Protein AF-A0A7Y3LNL6-F1 (afdb_monomer)

Structure (mmCIF, N/CA/C/O backbone):
data_AF-A0A7Y3LNL6-F1
#
_entry.id   AF-A0A7Y3LNL6-F1
#
loop_
_atom_site.group_PDB
_atom_site.id
_atom_site.type_symbol
_atom_site.label_atom_id
_atom_site.label_alt_id
_atom_site.label_comp_id
_atom_site.label_asym_id
_atom_site.label_entity_id
_atom_site.label_seq_id
_atom_site.pdbx_PDB_ins_code
_atom_site.Cartn_x
_atom_site.Cartn_y
_atom_site.Cartn_z
_atom_site.occupancy
_atom_site.B_iso_or_equiv
_atom_site.auth_seq_id
_atom_site.auth_comp_id
_atom_site.auth_asym_id
_atom_site.auth_atom_id
_atom_site.pdbx_PDB_model_num
ATOM 1 N N . LEU A 1 1 ? -21.399 -20.413 11.076 1.00 39.88 1 LEU A N 1
ATOM 2 C CA . LEU A 1 1 ? -20.113 -19.780 10.710 1.00 39.88 1 LEU A CA 1
ATOM 3 C C . LEU A 1 1 ? -20.379 -18.999 9.442 1.00 39.88 1 LEU A C 1
ATOM 5 O O . LEU A 1 1 ? -20.914 -19.590 8.510 1.00 39.88 1 LEU A O 1
ATOM 9 N N . LEU A 1 2 ? -20.093 -17.697 9.419 1.00 42.38 2 LEU A N 1
ATOM 10 C CA . LEU A 1 2 ? -20.040 -16.982 8.143 1.00 42.38 2 LEU A CA 1
ATOM 11 C C . LEU A 1 2 ? -19.011 -17.695 7.240 1.00 42.38 2 LEU A C 1
ATOM 13 O O . LEU A 1 2 ? -18.111 -18.346 7.786 1.00 42.38 2 LEU A O 1
ATOM 17 N N . PRO A 1 3 ? -19.093 -17.583 5.903 1.00 43.47 3 PRO A N 1
ATOM 18 C CA . PRO A 1 3 ? -18.145 -18.230 4.984 1.00 43.47 3 PRO A CA 1
ATOM 19 C C . PRO A 1 3 ? -16.662 -17.935 5.290 1.00 43.47 3 PRO A C 1
ATOM 21 O O . PRO A 1 3 ? -15.781 -18.659 4.842 1.00 43.47 3 PRO A O 1
ATOM 24 N N . ASN A 1 4 ? -16.405 -16.918 6.117 1.00 56.84 4 ASN A N 1
ATOM 25 C CA . ASN A 1 4 ? -15.121 -16.267 6.329 1.00 56.84 4 ASN A CA 1
ATOM 26 C C . ASN A 1 4 ? -14.518 -16.531 7.732 1.00 56.84 4 ASN A C 1
ATOM 28 O O . ASN A 1 4 ? -13.697 -15.758 8.211 1.00 56.84 4 ASN A O 1
ATOM 32 N N . GLY A 1 5 ? -14.937 -17.584 8.449 1.00 59.31 5 GLY A N 1
ATOM 33 C CA . GLY A 1 5 ? -14.313 -17.982 9.728 1.00 59.31 5 GLY A CA 1
ATOM 34 C C . GLY A 1 5 ? -14.566 -17.049 10.926 1.00 59.31 5 GLY A C 1
ATOM 35 O O . GLY A 1 5 ? -14.097 -17.328 12.027 1.00 59.31 5 GLY A O 1
ATOM 36 N N . ILE A 1 6 ? -15.344 -15.976 10.750 1.00 63.75 6 ILE A N 1
ATOM 37 C CA . ILE A 1 6 ? -15.727 -15.040 11.817 1.00 63.75 6 ILE A CA 1
ATOM 38 C C . ILE A 1 6 ? -16.875 -15.657 12.649 1.00 63.75 6 ILE A C 1
ATOM 40 O O . ILE A 1 6 ? -17.928 -15.996 12.086 1.00 63.75 6 ILE A O 1
ATOM 44 N N . PRO A 1 7 ? -16.718 -15.835 13.979 1.00 57.62 7 PRO A N 1
ATOM 45 C CA . PRO A 1 7 ? -17.773 -16.373 14.835 1.00 57.62 7 PRO A CA 1
ATOM 46 C C . PRO A 1 7 ? -18.998 -15.452 14.881 1.00 57.62 7 PRO A C 1
ATOM 48 O O . PRO A 1 7 ? -18.917 -14.285 15.251 1.00 57.62 7 PRO A O 1
ATOM 51 N N . GLN A 1 8 ? -20.163 -16.008 14.549 1.00 55.31 8 GLN A N 1
ATOM 52 C CA . GLN A 1 8 ? -21.427 -15.276 14.385 1.00 55.31 8 GLN A CA 1
ATOM 53 C C . GLN A 1 8 ? -21.972 -14.675 15.698 1.00 55.31 8 GLN A C 1
ATOM 55 O O . GLN A 1 8 ? -22.818 -13.791 15.666 1.00 55.31 8 GLN A O 1
ATOM 60 N N . SER A 1 9 ? -21.498 -15.148 16.854 1.00 52.06 9 SER A N 1
ATOM 61 C CA . SER A 1 9 ? -22.016 -14.798 18.181 1.00 52.06 9 SER A CA 1
ATOM 62 C C . SER A 1 9 ? -21.288 -13.635 18.874 1.00 52.06 9 SER A C 1
ATOM 64 O O . SER A 1 9 ? -21.549 -13.401 20.051 1.00 52.06 9 SER A O 1
ATOM 66 N N . GLN A 1 10 ? -20.358 -12.936 18.204 1.00 53.28 10 GLN A N 1
ATOM 67 C CA . GLN A 1 10 ? -19.507 -11.910 18.842 1.00 53.28 10 GLN A CA 1
ATOM 68 C C . GLN A 1 10 ? -19.206 -10.654 18.000 1.00 53.28 10 GLN A C 1
ATOM 70 O O . GLN A 1 10 ? -18.415 -9.816 18.432 1.00 53.28 10 GLN A O 1
ATOM 75 N N . VAL A 1 11 ? -19.804 -10.474 16.819 1.00 57.97 11 VAL A N 1
ATOM 76 C CA . VAL A 1 11 ? -19.450 -9.325 15.969 1.00 57.97 11 VAL A CA 1
ATOM 77 C C . VAL A 1 11 ? -20.262 -8.093 16.364 1.00 57.97 11 VAL A C 1
ATOM 79 O O . VAL A 1 11 ? -21.289 -7.790 15.757 1.00 57.97 11 VAL A O 1
ATOM 82 N N . ASN A 1 12 ? -19.792 -7.360 17.376 1.00 73.06 12 ASN A N 1
ATOM 83 C CA . ASN A 1 12 ? -20.128 -5.939 17.466 1.00 73.06 12 ASN A CA 1
ATOM 84 C C . ASN A 1 12 ? -19.782 -5.293 16.112 1.00 73.06 12 ASN A C 1
ATOM 86 O O . ASN A 1 12 ? -18.720 -5.627 15.574 1.00 73.06 12 ASN A O 1
ATOM 90 N N . PRO A 1 13 ? -20.644 -4.420 15.555 1.00 87.19 13 PRO A N 1
ATOM 91 C CA . PRO A 1 13 ? -20.320 -3.694 14.335 1.00 87.19 13 PRO A CA 1
ATOM 92 C C . PRO A 1 13 ? -18.923 -3.083 14.438 1.00 87.19 13 PRO A C 1
ATOM 94 O O . PRO A 1 13 ? -18.560 -2.533 15.479 1.00 87.19 13 PRO A O 1
ATOM 97 N N . TRP A 1 14 ? -18.147 -3.232 13.375 1.00 94.38 14 TRP A N 1
ATOM 98 C CA . TRP A 1 14 ? -16.796 -2.695 13.256 1.00 94.38 14 TRP A CA 1
ATOM 99 C C . TRP A 1 14 ? -16.656 -1.997 11.909 1.00 94.38 14 TRP A C 1
ATOM 101 O O . TRP A 1 14 ? -17.528 -2.108 11.052 1.00 94.38 14 TRP A O 1
ATOM 111 N N . SER A 1 15 ? -15.581 -1.254 11.717 1.00 97.06 15 SER A N 1
ATOM 112 C CA . SER A 1 15 ? -15.328 -0.481 10.506 1.00 97.06 15 SER A CA 1
ATOM 113 C C . SER A 1 15 ? -13.965 -0.830 9.920 1.00 97.06 15 SER A C 1
ATOM 115 O O . SER A 1 15 ? -12.968 -0.933 10.637 1.00 97.06 15 SER A O 1
ATOM 117 N N . LEU A 1 16 ? -13.949 -1.057 8.609 1.00 97.75 16 LEU A N 1
ATOM 118 C CA . LEU A 1 16 ? -12.777 -1.442 7.834 1.00 97.75 16 LEU A CA 1
ATOM 119 C C . LEU A 1 16 ? -12.512 -0.368 6.788 1.00 97.75 16 LEU A C 1
ATOM 121 O O . LEU A 1 16 ? -13.337 -0.167 5.905 1.00 97.75 16 LEU A O 1
ATOM 125 N N . MET A 1 17 ? -11.346 0.260 6.839 1.00 98.50 17 MET A N 1
ATOM 126 C CA . MET A 1 17 ? -10.878 1.127 5.764 1.00 98.50 17 MET A CA 1
ATOM 127 C C . MET A 1 17 ? -9.818 0.409 4.929 1.00 98.50 17 MET A C 1
ATOM 129 O O . MET A 1 17 ? -8.901 -0.187 5.488 1.00 98.50 17 MET A O 1
ATOM 133 N N . VAL A 1 18 ? -9.896 0.503 3.603 1.00 98.56 18 VAL A N 1
ATOM 134 C CA . VAL A 1 18 ? -8.785 0.173 2.696 1.00 98.56 18 VAL A CA 1
ATOM 135 C C . VAL A 1 18 ? -8.263 1.470 2.090 1.00 98.56 18 VAL A C 1
ATOM 137 O O . VAL A 1 18 ? -9.040 2.243 1.531 1.00 98.56 18 VAL A O 1
ATOM 140 N N . VAL A 1 19 ? -6.967 1.738 2.235 1.00 98.62 19 VAL A N 1
ATOM 141 C CA . VAL A 1 19 ? -6.362 3.027 1.875 1.00 98.62 19 VAL A CA 1
ATOM 142 C C . VAL A 1 19 ? -5.053 2.860 1.116 1.00 98.62 19 VAL A C 1
ATOM 144 O O . VAL A 1 19 ? -4.266 1.966 1.433 1.00 98.62 19 VAL A O 1
ATOM 147 N N . GLY A 1 20 ? -4.803 3.722 0.131 1.00 98.31 20 GLY A N 1
ATOM 148 C CA . GLY A 1 20 ? -3.575 3.659 -0.649 1.00 98.31 20 GLY A CA 1
ATOM 149 C C . GLY A 1 20 ? -3.623 4.336 -2.015 1.00 98.31 20 GLY A C 1
ATOM 150 O O . GLY A 1 20 ? -4.188 5.417 -2.187 1.00 98.31 20 GLY A O 1
ATOM 151 N N . ASP A 1 21 ? -3.026 3.662 -2.993 1.00 97.88 21 ASP A N 1
ATOM 152 C CA . ASP A 1 21 ? -3.017 4.047 -4.405 1.00 97.88 21 ASP A CA 1
ATOM 153 C C . ASP A 1 21 ? -4.169 3.393 -5.204 1.00 97.88 21 ASP A C 1
ATOM 155 O O . ASP A 1 21 ? -5.194 2.994 -4.644 1.00 97.88 21 ASP A O 1
ATOM 159 N N . SER A 1 22 ? -4.043 3.293 -6.533 1.00 97.38 22 SER A N 1
ATOM 160 C CA . SER A 1 22 ? -5.048 2.616 -7.367 1.00 97.38 22 SER A CA 1
ATOM 161 C C . SER A 1 22 ? -5.164 1.115 -7.090 1.00 97.38 22 SER A C 1
ATOM 163 O O . SER A 1 22 ? -6.237 0.551 -7.282 1.00 97.38 22 SER A O 1
ATOM 165 N N . THR A 1 23 ? -4.103 0.466 -6.611 1.00 96.50 23 THR A N 1
ATOM 166 C CA . THR A 1 23 ? -4.134 -0.954 -6.240 1.00 96.50 23 THR A CA 1
ATOM 167 C C . THR A 1 23 ? -4.914 -1.165 -4.944 1.00 96.50 23 THR A C 1
ATOM 169 O O . THR A 1 23 ? -5.654 -2.140 -4.828 1.00 96.50 23 THR A O 1
ATOM 172 N N . ALA A 1 24 ? -4.836 -0.219 -4.001 1.00 97.56 24 ALA A N 1
ATOM 173 C CA . ALA A 1 24 ? -5.681 -0.214 -2.810 1.00 97.56 24 ALA A CA 1
ATOM 174 C C . ALA A 1 24 ? -7.147 0.085 -3.138 1.00 97.56 24 ALA A C 1
ATOM 176 O O . ALA A 1 24 ? -8.030 -0.514 -2.530 1.00 97.56 24 ALA A O 1
ATOM 177 N N . LEU A 1 25 ? -7.413 0.976 -4.102 1.00 97.00 25 LEU A N 1
ATOM 178 C CA . LEU A 1 25 ? -8.772 1.232 -4.587 1.00 97.00 25 LEU A CA 1
ATOM 179 C C . LEU A 1 25 ? -9.415 -0.042 -5.140 1.00 97.00 25 LEU A C 1
ATOM 181 O O . LEU A 1 25 ? -10.535 -0.370 -4.761 1.00 97.00 25 LEU A O 1
ATOM 185 N N . ASP A 1 26 ? -8.692 -0.747 -6.010 1.00 94.62 26 ASP A N 1
ATOM 186 C CA . ASP A 1 26 ? -9.141 -1.980 -6.661 1.00 94.62 26 ASP A CA 1
ATOM 187 C C . ASP A 1 26 ? -9.480 -3.055 -5.616 1.00 94.62 26 ASP A C 1
ATOM 189 O O . ASP A 1 26 ? -10.633 -3.462 -5.472 1.00 94.62 26 ASP A O 1
ATOM 193 N N . VAL A 1 27 ? -8.509 -3.375 -4.750 1.00 93.25 27 VAL A N 1
ATOM 194 C CA . VAL A 1 27 ? -8.691 -4.314 -3.631 1.00 93.25 27 VAL A CA 1
ATOM 195 C C . VAL A 1 27 ? -9.823 -3.876 -2.698 1.00 93.25 27 VAL A C 1
ATOM 197 O O . VAL A 1 27 ? -10.614 -4.699 -2.237 1.00 93.25 27 VAL A O 1
ATOM 200 N N . GLY A 1 28 ? -9.911 -2.581 -2.400 1.00 94.44 28 GLY A N 1
ATOM 201 C CA . GLY A 1 28 ? -10.922 -2.012 -1.520 1.00 94.44 28 GLY A CA 1
ATOM 202 C C . GLY A 1 28 ? -12.340 -2.202 -2.049 1.00 94.44 28 GLY A C 1
ATOM 203 O O . GLY A 1 28 ? -13.236 -2.563 -1.286 1.00 94.44 28 GLY A O 1
ATOM 204 N N . ILE A 1 29 ? -12.548 -1.998 -3.351 1.00 94.38 29 ILE A N 1
ATOM 205 C CA . ILE A 1 29 ? -13.839 -2.229 -4.012 1.00 94.38 29 ILE A CA 1
ATOM 206 C C . ILE A 1 29 ? -14.208 -3.714 -3.947 1.00 94.38 29 ILE A C 1
ATOM 208 O O . ILE A 1 29 ? -15.353 -4.056 -3.636 1.00 94.38 29 ILE A O 1
ATOM 212 N N . ASP A 1 30 ? -13.239 -4.595 -4.174 1.00 90.81 30 ASP A N 1
ATOM 213 C CA . ASP A 1 30 ? -13.464 -6.036 -4.175 1.00 90.81 30 ASP A CA 1
ATOM 214 C C . ASP A 1 30 ? -13.830 -6.598 -2.794 1.00 90.81 30 ASP A C 1
ATOM 216 O O . ASP A 1 30 ? -14.609 -7.551 -2.695 1.00 90.81 30 ASP A O 1
ATOM 220 N N . VAL A 1 31 ? -13.333 -5.996 -1.706 1.00 90.19 31 VAL A N 1
ATOM 221 C CA . VAL A 1 31 ? -13.630 -6.467 -0.342 1.00 90.19 31 VAL A CA 1
ATOM 222 C C . VAL A 1 31 ? -14.975 -5.977 0.208 1.00 90.19 31 VAL A C 1
ATOM 224 O O . VAL A 1 31 ? -15.416 -6.477 1.245 1.00 90.19 31 VAL A O 1
ATOM 227 N N . LEU A 1 32 ? -15.661 -5.031 -0.453 1.00 92.38 32 LEU A N 1
ATOM 228 C CA . LEU A 1 32 ? -16.888 -4.401 0.068 1.00 92.38 32 LEU A CA 1
ATOM 229 C C . LEU A 1 32 ? -17.979 -5.423 0.418 1.00 92.38 32 LEU A C 1
ATOM 231 O O . LEU A 1 32 ? -18.620 -5.324 1.467 1.00 92.38 32 LEU A O 1
ATOM 235 N N . GLY A 1 33 ? -18.214 -6.400 -0.461 1.00 89.12 33 GLY A N 1
ATOM 236 C CA . GLY A 1 33 ? -19.247 -7.420 -0.263 1.00 89.12 33 GLY A CA 1
ATOM 237 C C . GLY A 1 33 ? -18.948 -8.330 0.931 1.00 89.12 33 GLY A C 1
ATOM 238 O O . GLY A 1 33 ? -19.821 -8.558 1.771 1.00 89.12 33 GLY A O 1
ATOM 239 N N . ASP A 1 34 ? -17.702 -8.793 1.039 1.00 90.75 34 ASP A N 1
ATOM 240 C CA . ASP A 1 34 ? -17.242 -9.651 2.135 1.00 90.75 34 ASP A CA 1
ATOM 241 C C . ASP A 1 34 ? -17.213 -8.910 3.479 1.00 90.75 34 ASP A C 1
ATOM 243 O O . ASP A 1 34 ? -17.568 -9.489 4.508 1.00 90.75 34 ASP A O 1
ATOM 247 N N . ALA A 1 35 ? -16.848 -7.625 3.474 1.00 92.00 35 ALA A N 1
ATOM 248 C CA . ALA A 1 35 ? -16.847 -6.770 4.657 1.00 92.00 35 ALA A CA 1
ATOM 249 C C . ALA A 1 35 ? -18.268 -6.604 5.216 1.00 92.00 35 ALA A C 1
ATOM 251 O O . ALA A 1 35 ? -18.508 -6.877 6.394 1.00 92.00 35 ALA A O 1
ATOM 252 N N . ASN A 1 36 ? -19.237 -6.273 4.356 1.00 91.56 36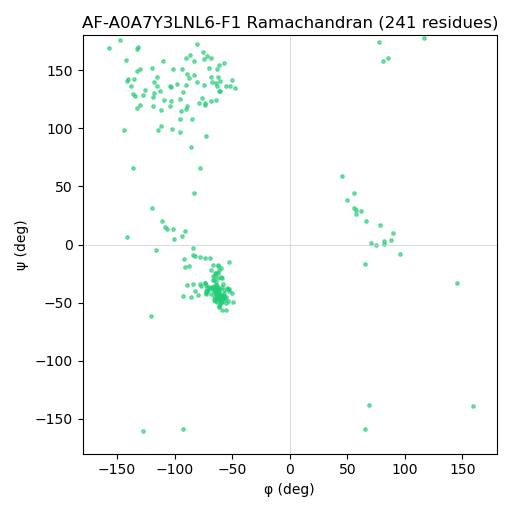 ASN A N 1
ATOM 253 C CA . ASN A 1 36 ? -20.644 -6.180 4.753 1.00 91.56 36 ASN A CA 1
ATOM 254 C C . ASN A 1 36 ? -21.181 -7.523 5.279 1.00 91.56 36 ASN A C 1
ATOM 256 O O . ASN A 1 36 ? -21.846 -7.566 6.315 1.00 91.56 36 ASN A O 1
ATOM 260 N N . ALA A 1 37 ? -20.853 -8.638 4.615 1.00 89.62 37 ALA A N 1
ATOM 261 C CA . ALA A 1 37 ? -21.232 -9.977 5.075 1.00 89.62 37 ALA A CA 1
ATOM 262 C C . ALA A 1 37 ? -20.615 -10.339 6.443 1.00 89.62 37 ALA A C 1
ATOM 264 O O . ALA A 1 37 ? -21.168 -11.163 7.174 1.00 89.62 37 ALA A O 1
ATOM 265 N N . ALA A 1 38 ? -19.495 -9.706 6.798 1.00 89.00 38 ALA A N 1
ATOM 266 C CA . ALA A 1 38 ? -18.806 -9.814 8.079 1.00 89.00 38 ALA A CA 1
ATOM 267 C C . ALA A 1 38 ? -19.256 -8.780 9.132 1.00 89.00 38 ALA A C 1
ATOM 269 O O . ALA A 1 38 ? -18.596 -8.653 10.166 1.00 89.00 38 ALA A O 1
ATOM 270 N N . ASN A 1 39 ? -20.360 -8.056 8.902 1.00 91.50 39 ASN A N 1
ATOM 271 C CA . ASN A 1 39 ? -20.855 -6.977 9.771 1.00 91.50 39 ASN A CA 1
ATOM 272 C C . ASN A 1 39 ? -19.822 -5.848 9.992 1.00 91.50 39 ASN A C 1
ATOM 274 O O . ASN A 1 39 ? -19.793 -5.219 11.054 1.00 91.50 39 ASN A O 1
ATOM 278 N N . ALA A 1 40 ? -18.956 -5.630 8.998 1.00 93.88 40 ALA A N 1
ATOM 279 C CA . ALA A 1 40 ? -18.032 -4.509 8.930 1.00 93.88 40 ALA A CA 1
ATOM 280 C C . ALA A 1 40 ? -18.630 -3.407 8.048 1.00 93.88 40 ALA A C 1
ATOM 282 O O . ALA A 1 40 ? -19.148 -3.707 6.974 1.00 93.88 40 ALA A O 1
ATOM 283 N N . THR A 1 41 ? -18.507 -2.147 8.454 1.00 96.12 41 THR A N 1
ATOM 284 C CA . THR A 1 41 ? -18.768 -0.977 7.606 1.00 96.12 41 THR A CA 1
ATOM 285 C C . THR A 1 41 ? -17.504 -0.673 6.801 1.00 96.12 41 THR A C 1
ATOM 287 O O . THR A 1 41 ? -16.522 -0.226 7.402 1.00 96.12 41 THR A O 1
ATOM 290 N N . PRO A 1 42 ? -17.476 -0.921 5.479 1.00 95.94 42 PRO A N 1
ATOM 291 C CA . PRO A 1 42 ? -16.287 -0.655 4.687 1.00 95.94 42 PRO A CA 1
ATOM 292 C C . PRO A 1 42 ? -16.196 0.814 4.243 1.00 95.94 42 PRO A C 1
ATOM 294 O O . PRO A 1 42 ? -17.204 1.433 3.899 1.00 95.94 42 PRO A O 1
ATOM 297 N N . SER A 1 43 ? -14.978 1.339 4.162 1.00 97.69 43 SER A N 1
ATOM 298 C CA . SER A 1 43 ? -14.622 2.562 3.437 1.00 97.69 43 SER A CA 1
ATOM 299 C C . SER A 1 43 ? -13.375 2.321 2.584 1.00 97.69 43 SER A C 1
ATOM 301 O O . SER A 1 43 ? -12.534 1.481 2.908 1.00 97.69 43 SER A O 1
ATOM 303 N N . VAL A 1 44 ? -13.268 3.023 1.455 1.00 97.88 44 VAL A N 1
ATOM 304 C CA . VAL A 1 44 ? -12.166 2.845 0.502 1.00 97.88 44 VAL A CA 1
ATOM 305 C C . VAL A 1 44 ? -11.666 4.203 0.045 1.00 97.88 44 VAL A C 1
ATOM 307 O O . VAL A 1 44 ? -12.450 5.028 -0.421 1.00 97.88 44 VAL A O 1
ATOM 310 N N . THR A 1 45 ? -10.355 4.394 0.115 1.00 97.62 45 THR A N 1
ATOM 311 C CA . THR A 1 45 ? -9.672 5.587 -0.382 1.00 97.62 45 THR A CA 1
ATOM 312 C C . THR A 1 45 ? -8.477 5.150 -1.212 1.00 97.62 45 THR A C 1
ATOM 314 O O . THR A 1 45 ? -7.540 4.556 -0.692 1.00 97.62 45 THR A O 1
ATOM 317 N N . GLY A 1 46 ? -8.464 5.486 -2.497 1.00 97.25 46 GLY A N 1
ATOM 318 C CA . GLY A 1 46 ? -7.284 5.284 -3.328 1.00 97.25 46 GLY A CA 1
ATOM 319 C C . GLY A 1 46 ? -6.985 6.508 -4.170 1.00 97.25 46 GLY A C 1
ATOM 320 O O . GLY A 1 46 ? -7.864 7.014 -4.870 1.00 97.25 46 GLY A O 1
ATOM 321 N N . ILE A 1 47 ? -5.746 6.986 -4.107 1.00 97.56 47 ILE A N 1
ATOM 322 C CA . ILE A 1 47 ? -5.297 8.128 -4.901 1.00 97.56 47 ILE A CA 1
ATOM 323 C C . ILE A 1 47 ? -4.625 7.584 -6.163 1.00 97.56 47 ILE A C 1
ATOM 325 O O . ILE A 1 47 ? -3.469 7.161 -6.160 1.00 97.56 47 ILE A O 1
ATOM 329 N N . VAL A 1 48 ? -5.389 7.533 -7.253 1.00 96.31 48 VAL A N 1
ATOM 330 C CA . VAL A 1 48 ? -4.951 6.926 -8.517 1.00 96.31 48 VAL A CA 1
ATOM 331 C C . VAL A 1 48 ? -3.711 7.634 -9.060 1.00 96.31 48 VAL A C 1
ATOM 333 O O . VAL A 1 48 ? -3.689 8.858 -9.171 1.00 96.31 48 VAL A O 1
ATOM 336 N N . GLY A 1 49 ? -2.700 6.857 -9.451 1.00 94.38 49 GLY A N 1
ATOM 337 C CA . GLY A 1 49 ? -1.460 7.404 -10.006 1.00 94.38 49 GLY A CA 1
ATOM 338 C C . GLY A 1 49 ? -0.451 7.889 -8.964 1.00 94.38 49 GLY A C 1
ATOM 339 O O . GLY A 1 49 ? 0.578 8.453 -9.333 1.00 94.38 49 GLY A O 1
ATOM 340 N N . CYS A 1 50 ? -0.753 7.716 -7.677 1.00 93.81 50 CYS A N 1
ATOM 341 C CA . CYS A 1 50 ? 0.020 8.284 -6.586 1.00 93.81 50 CYS A CA 1
ATOM 342 C C . CYS A 1 50 ? 0.580 7.207 -5.675 1.00 93.81 50 CYS A C 1
ATOM 344 O O . CYS A 1 50 ? -0.015 6.158 -5.515 1.00 93.81 50 CYS A O 1
ATOM 346 N N . GLY A 1 51 ? 1.701 7.511 -5.038 1.00 93.31 51 GLY A N 1
ATOM 347 C CA . GLY A 1 51 ? 2.192 6.782 -3.876 1.00 93.31 51 GLY A CA 1
ATOM 348 C C . GLY A 1 51 ? 2.478 7.773 -2.748 1.00 93.31 51 GLY A C 1
ATOM 349 O O . GLY A 1 51 ? 2.028 8.919 -2.803 1.00 93.31 51 GLY A O 1
ATOM 350 N N . VAL A 1 52 ? 3.280 7.387 -1.763 1.00 97.56 52 VAL A N 1
ATOM 351 C CA . VAL A 1 52 ? 3.620 8.226 -0.602 1.00 97.56 52 VAL A CA 1
ATOM 352 C C . VAL A 1 52 ? 4.771 9.202 -0.857 1.00 97.56 52 VAL A C 1
ATOM 354 O O . VAL A 1 52 ? 5.097 10.002 0.009 1.00 97.56 52 VAL A O 1
ATOM 357 N N . VAL A 1 53 ? 5.407 9.202 -2.033 1.00 96.12 53 VAL A N 1
ATOM 358 C CA . VAL A 1 53 ? 6.430 10.221 -2.372 1.00 96.12 53 VAL A CA 1
ATOM 359 C C . VAL A 1 53 ? 5.803 11.509 -2.920 1.00 96.12 53 VAL A C 1
ATOM 361 O O . VAL A 1 53 ? 6.322 12.602 -2.691 1.00 96.12 53 VAL A O 1
ATOM 364 N N . GLY A 1 54 ? 4.691 11.394 -3.652 1.00 87.38 54 GLY A N 1
ATOM 365 C CA . GLY A 1 54 ? 3.846 12.511 -4.102 1.00 87.38 54 GLY A CA 1
ATOM 366 C C . GLY A 1 54 ? 4.439 13.525 -5.095 1.00 87.38 54 GLY A C 1
ATOM 367 O O . GLY A 1 54 ? 3.693 14.262 -5.732 1.00 87.38 54 GLY A O 1
ATOM 368 N N . SER A 1 55 ? 5.762 13.563 -5.254 1.00 90.81 55 SER A N 1
ATOM 369 C CA . SER A 1 55 ? 6.504 14.603 -5.976 1.00 90.81 55 SER A CA 1
ATOM 370 C C . SER A 1 55 ? 7.524 14.024 -6.967 1.00 90.81 55 SER A C 1
ATOM 372 O O . SER A 1 55 ? 7.785 12.815 -6.984 1.00 90.81 55 SER A O 1
ATOM 374 N N . GLY A 1 56 ? 8.091 14.900 -7.804 1.00 95.12 56 GLY A N 1
ATOM 375 C CA . GLY A 1 56 ? 9.027 14.534 -8.871 1.00 95.12 56 GLY A CA 1
ATOM 376 C C . GLY A 1 56 ? 8.343 14.015 -10.133 1.00 95.12 56 GLY A C 1
ATOM 377 O O . GLY A 1 56 ? 7.206 13.549 -10.089 1.00 95.12 56 GLY A O 1
ATOM 378 N N . THR A 1 57 ? 9.039 14.093 -11.268 1.00 97.31 57 THR A N 1
ATOM 379 C CA . THR A 1 57 ? 8.567 13.425 -12.495 1.00 97.31 57 THR A CA 1
ATOM 380 C C . THR A 1 57 ? 8.979 11.956 -12.486 1.00 97.31 57 THR A C 1
ATOM 382 O O . THR A 1 57 ? 9.904 11.573 -11.772 1.00 97.31 57 THR A O 1
ATOM 385 N N . LEU A 1 58 ? 8.284 11.116 -13.244 1.00 97.56 58 LEU A N 1
ATOM 386 C CA . LEU A 1 58 ? 8.529 9.677 -13.289 1.00 97.56 58 LEU A CA 1
ATOM 387 C C . LEU A 1 58 ? 9.318 9.292 -14.540 1.00 97.56 58 LEU A C 1
ATOM 389 O O . LEU A 1 58 ? 9.205 9.929 -15.595 1.00 97.56 58 LEU A O 1
ATOM 393 N N . VAL A 1 59 ? 10.085 8.212 -14.403 1.00 97.38 59 VAL A N 1
ATOM 394 C CA . VAL A 1 59 ? 10.617 7.427 -15.515 1.00 97.38 59 VAL A CA 1
ATOM 395 C C . VAL A 1 59 ? 9.967 6.048 -15.458 1.00 97.38 59 VAL A C 1
ATOM 397 O O . VAL A 1 59 ? 10.392 5.190 -14.682 1.00 97.38 59 VAL A O 1
ATOM 400 N N . GLU A 1 60 ? 8.931 5.853 -16.268 1.00 95.69 60 GLU A N 1
ATOM 401 C CA . GLU A 1 60 ? 8.140 4.619 -16.347 1.00 95.69 60 GLU A CA 1
ATOM 402 C C . GLU A 1 60 ? 8.279 4.033 -17.754 1.00 95.69 60 GLU A C 1
ATOM 404 O O . GLU A 1 60 ? 8.155 4.742 -18.751 1.00 95.69 60 GLU A O 1
ATOM 409 N N . LYS A 1 61 ? 8.592 2.742 -17.853 1.00 94.94 61 LYS A N 1
ATOM 410 C CA . LYS A 1 61 ? 8.798 2.006 -19.107 1.00 94.94 61 LYS A CA 1
ATOM 411 C C . LYS A 1 61 ? 9.759 2.711 -20.070 1.00 94.94 61 LYS A C 1
ATOM 413 O O . LYS A 1 61 ? 9.564 2.742 -21.284 1.00 94.94 61 LYS A O 1
ATOM 418 N N . GLY A 1 62 ? 10.807 3.317 -19.507 1.00 93.00 62 GLY A N 1
ATOM 419 C CA . GLY A 1 62 ? 11.817 4.087 -20.238 1.00 93.00 62 GLY A CA 1
ATOM 420 C C . GLY A 1 62 ? 11.371 5.479 -20.705 1.00 93.00 62 GLY A C 1
ATOM 421 O O . GLY A 1 62 ? 12.178 6.197 -21.292 1.00 93.00 62 GLY A O 1
ATOM 422 N N . GLN A 1 63 ? 10.127 5.884 -20.441 1.00 95.38 63 GLN A N 1
ATOM 423 C CA . GLN A 1 63 ? 9.625 7.222 -20.732 1.00 95.38 63 GLN A CA 1
ATOM 424 C C . GLN A 1 63 ? 9.859 8.151 -19.538 1.00 95.38 63 GLN A C 1
ATOM 426 O O . GLN A 1 63 ? 9.281 7.960 -18.473 1.00 95.38 63 GLN A O 1
ATOM 431 N N . SER A 1 64 ? 10.677 9.183 -19.739 1.00 96.56 64 SER A N 1
ATOM 432 C CA . SER A 1 64 ? 10.967 10.209 -18.731 1.00 96.56 64 SER A CA 1
ATOM 433 C C . SER A 1 64 ? 10.002 11.394 -18.791 1.00 96.56 64 SER A C 1
ATOM 435 O O . SER A 1 64 ? 9.390 11.667 -19.825 1.00 96.56 64 SER A O 1
ATOM 437 N N . GLY A 1 65 ? 9.933 12.156 -17.696 1.00 96.44 65 GLY A N 1
ATOM 438 C CA . GLY A 1 65 ? 9.185 13.415 -17.633 1.00 96.44 65 GLY A CA 1
ATOM 439 C C . GLY A 1 65 ? 7.677 13.232 -17.472 1.00 96.44 65 GLY A C 1
ATOM 440 O O . GLY A 1 65 ? 6.919 14.168 -17.721 1.00 96.44 65 GLY A O 1
ATOM 441 N N . ILE A 1 66 ? 7.227 12.042 -17.061 1.00 96.94 66 ILE A N 1
ATOM 442 C CA . ILE A 1 66 ? 5.818 11.799 -16.745 1.00 96.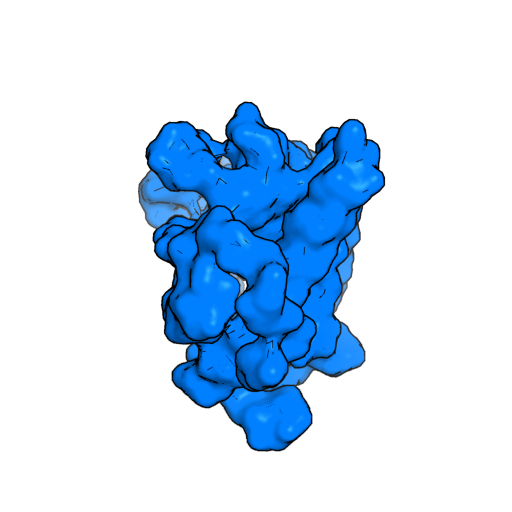94 66 ILE A CA 1
ATOM 443 C C . ILE A 1 66 ? 5.472 12.594 -15.484 1.00 96.94 66 ILE A C 1
ATOM 445 O O . ILE A 1 66 ? 6.117 12.448 -14.447 1.00 96.94 66 ILE A O 1
ATOM 449 N N . ILE A 1 67 ? 4.462 13.454 -15.582 1.00 95.94 67 ILE A N 1
ATOM 450 C CA . ILE A 1 67 ? 4.008 14.301 -14.477 1.00 95.94 67 ILE A CA 1
ATOM 451 C C . ILE A 1 67 ? 2.941 13.525 -13.690 1.00 95.94 67 ILE A C 1
ATOM 453 O O . ILE A 1 67 ? 1.911 13.186 -14.281 1.00 95.94 67 ILE A O 1
ATOM 457 N N . PRO A 1 68 ? 3.147 13.240 -12.388 1.00 94.88 68 PRO A N 1
ATOM 458 C CA . PRO A 1 68 ? 2.115 12.623 -11.564 1.00 94.88 68 PRO A CA 1
ATOM 459 C C . PRO A 1 68 ? 0.863 13.507 -11.467 1.00 94.88 68 PRO A C 1
ATOM 461 O O . PRO A 1 68 ? 0.964 14.734 -11.570 1.00 94.88 68 PRO A O 1
ATOM 464 N N . PRO A 1 69 ? -0.317 12.921 -11.212 1.00 96.12 69 PRO A N 1
ATOM 465 C CA . PRO A 1 69 ? -1.508 13.691 -10.877 1.00 96.12 69 PRO A CA 1
ATOM 466 C C . PRO A 1 69 ? -1.249 14.711 -9.760 1.00 96.12 69 PRO A C 1
ATOM 468 O O . PRO A 1 69 ? -0.573 14.414 -8.778 1.00 96.12 69 PRO A O 1
ATOM 471 N N . ALA A 1 70 ? -1.843 15.904 -9.863 1.00 94.81 70 ALA A N 1
ATOM 472 C CA . ALA A 1 70 ? -1.665 16.956 -8.854 1.00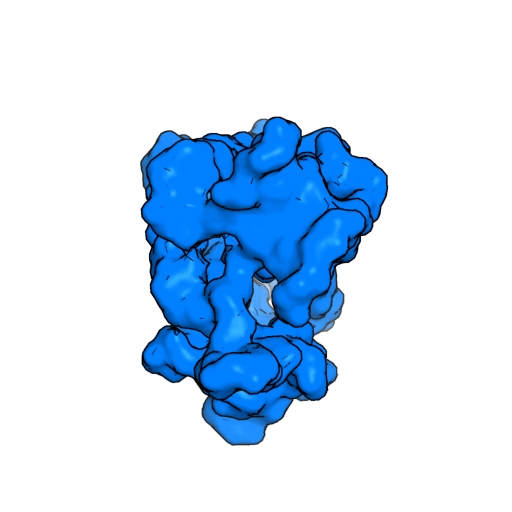 94.81 70 ALA A CA 1
ATOM 473 C C . ALA A 1 70 ? -2.111 16.520 -7.444 1.00 94.81 70 ALA A C 1
ATOM 475 O O . ALA A 1 70 ? -1.549 16.970 -6.454 1.00 94.81 70 ALA A O 1
ATOM 476 N N . ALA A 1 71 ? -3.078 15.600 -7.352 1.00 94.38 71 ALA A N 1
ATOM 477 C CA . ALA A 1 71 ? -3.525 15.025 -6.083 1.00 94.38 71 ALA A CA 1
ATOM 478 C C . ALA A 1 71 ? -2.415 14.261 -5.336 1.00 94.38 71 ALA A C 1
ATOM 480 O O . ALA A 1 71 ? -2.495 14.104 -4.120 1.00 94.38 71 ALA A O 1
ATOM 481 N N . CYS A 1 72 ? -1.365 13.811 -6.034 1.00 96.69 72 CYS A N 1
ATOM 482 C CA . CYS A 1 72 ? -0.276 13.073 -5.408 1.00 96.69 72 CYS A CA 1
ATOM 483 C C . CYS A 1 72 ? 0.517 13.931 -4.428 1.00 96.69 72 CYS A C 1
ATOM 485 O O . CYS A 1 72 ? 1.014 13.391 -3.452 1.00 96.69 72 CYS A O 1
ATOM 487 N N . SER A 1 73 ? 0.633 15.247 -4.634 1.00 95.75 73 SER A N 1
ATOM 488 C CA . SER A 1 73 ? 1.382 16.098 -3.702 1.00 95.75 73 SER A CA 1
ATOM 489 C C . SER A 1 73 ? 0.654 16.337 -2.381 1.00 95.75 73 SER A C 1
ATOM 491 O O . SER A 1 73 ? 1.264 16.868 -1.463 1.00 95.75 73 SER A O 1
ATOM 493 N N . THR A 1 74 ? -0.629 15.970 -2.295 1.00 96.75 74 THR A N 1
ATOM 494 C CA . THR A 1 74 ? -1.482 16.166 -1.113 1.00 96.75 74 THR A CA 1
ATOM 495 C C . THR A 1 74 ? -2.018 14.843 -0.557 1.00 96.75 74 THR A C 1
ATOM 497 O O . THR A 1 74 ? -3.163 14.745 -0.093 1.00 96.75 74 THR A O 1
ATOM 500 N N . TRP A 1 75 ? -1.237 13.766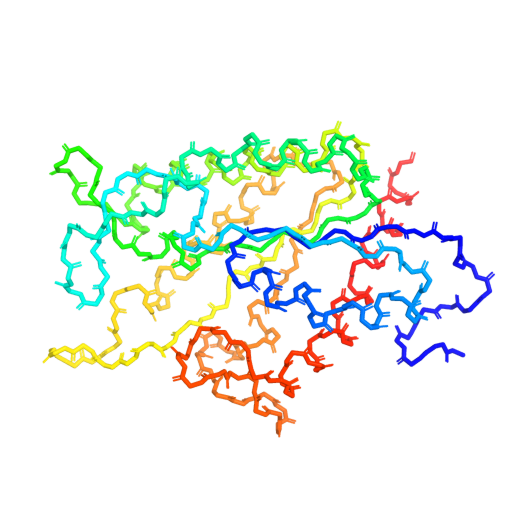 -0.698 1.00 97.81 75 TRP A N 1
ATOM 501 C CA . TRP A 1 75 ? -1.654 12.433 -0.263 1.00 97.81 75 TRP A CA 1
ATOM 502 C C . TRP A 1 75 ? -1.861 12.373 1.257 1.00 97.81 75 TRP A C 1
ATOM 504 O O . TRP A 1 75 ? -2.806 11.730 1.719 1.00 97.81 75 TRP A O 1
ATOM 514 N N . SER A 1 76 ? -1.031 13.073 2.037 1.00 98.38 76 SER A N 1
ATOM 515 C CA . SER A 1 76 ? -1.079 13.034 3.500 1.00 98.38 76 SER A CA 1
ATOM 516 C C . SER A 1 76 ? -2.300 13.777 4.036 1.00 98.38 76 SER A C 1
ATOM 518 O O . SER A 1 76 ? -2.989 13.256 4.914 1.00 98.38 76 SER A O 1
ATOM 520 N N . GLU A 1 77 ? -2.660 14.925 3.455 1.00 98.62 77 GLU A N 1
ATOM 521 C CA . GLU A 1 77 ? -3.898 15.638 3.785 1.00 98.62 77 GLU A CA 1
ATOM 522 C C . GLU A 1 77 ? -5.134 14.808 3.434 1.00 98.62 77 GLU A C 1
ATOM 524 O O . GLU A 1 77 ? -6.102 14.788 4.198 1.00 98.62 77 GLU A O 1
ATOM 529 N N . THR A 1 78 ? -5.090 14.086 2.310 1.00 98.31 78 THR A N 1
ATOM 530 C CA . THR A 1 78 ? -6.170 13.171 1.915 1.00 98.31 78 THR A CA 1
ATOM 531 C C . THR A 1 78 ? -6.351 12.079 2.968 1.00 98.31 78 THR A C 1
ATOM 533 O O . THR A 1 78 ? -7.453 11.905 3.484 1.00 98.31 78 THR A O 1
ATOM 536 N N . TYR A 1 79 ? -5.275 11.391 3.366 1.00 98.62 79 TYR A N 1
ATOM 537 C CA . TYR A 1 79 ? -5.352 10.342 4.391 1.00 98.62 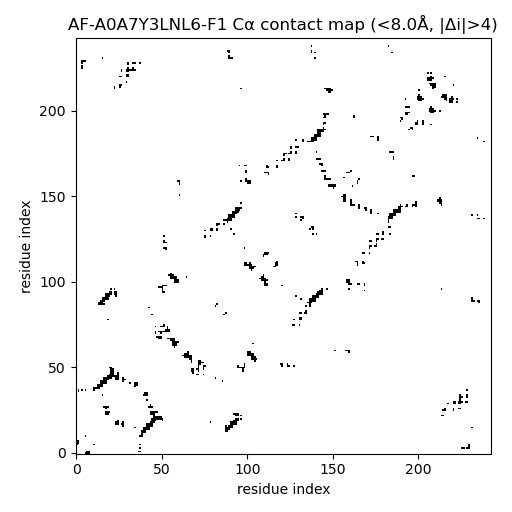79 TYR A CA 1
ATOM 538 C C . TYR A 1 79 ? -5.812 10.891 5.743 1.00 98.62 79 TYR A C 1
ATOM 540 O O . TYR A 1 79 ? -6.632 10.265 6.415 1.00 98.62 79 TYR A O 1
ATOM 548 N N . GLN A 1 80 ? -5.334 12.074 6.130 1.00 98.75 80 GLN A N 1
ATOM 549 C CA . GLN A 1 80 ? -5.741 12.721 7.374 1.00 98.75 80 GLN A CA 1
ATOM 550 C C . GLN A 1 80 ? -7.245 13.025 7.376 1.00 98.75 80 GLN A C 1
ATOM 552 O O . GLN A 1 80 ? -7.935 12.682 8.337 1.00 98.75 80 GLN A O 1
ATOM 557 N N . SER A 1 81 ? -7.773 13.593 6.286 1.00 98.56 81 SER A N 1
ATOM 558 C CA . SER A 1 81 ? -9.202 13.906 6.163 1.00 98.56 81 SER A CA 1
ATOM 559 C C . SER A 1 81 ? -10.085 12.657 6.221 1.00 98.56 81 SER A C 1
ATOM 561 O O . SER A 1 81 ? -11.173 12.682 6.806 1.00 98.56 81 SER A O 1
ATOM 563 N N . GLU A 1 82 ? -9.642 11.558 5.617 1.00 98.19 82 GLU A N 1
ATOM 564 C CA . GLU A 1 82 ? -10.385 10.298 5.631 1.00 98.19 82 GLU A CA 1
ATOM 565 C C . GLU A 1 82 ? -10.414 9.683 7.029 1.00 98.19 82 GLU A C 1
ATOM 567 O O . GLU A 1 82 ? -11.468 9.271 7.510 1.00 98.19 82 GLU A O 1
ATOM 572 N N . ILE A 1 83 ? -9.292 9.698 7.746 1.00 98.50 83 ILE A N 1
ATOM 573 C CA . ILE A 1 83 ? -9.225 9.189 9.119 1.00 98.50 83 ILE A CA 1
ATOM 574 C C . ILE A 1 83 ? -10.043 10.043 10.091 1.00 98.50 83 ILE A C 1
ATOM 576 O O . ILE A 1 83 ? -10.722 9.502 10.968 1.00 98.50 83 ILE A O 1
ATOM 580 N N . ASP A 1 84 ? -10.026 11.368 9.936 1.00 98.44 84 ASP A N 1
ATOM 581 C CA . ASP A 1 84 ? -10.824 12.278 10.761 1.00 98.44 84 ASP A CA 1
ATOM 582 C C . ASP A 1 84 ? -12.334 12.065 10.580 1.00 98.44 84 ASP A C 1
ATOM 584 O O . ASP A 1 84 ? -13.095 12.186 11.550 1.00 98.44 84 ASP A O 1
ATOM 588 N N . SER A 1 85 ? -12.768 11.736 9.360 1.00 97.44 85 SER A N 1
ATOM 589 C CA . SER A 1 85 ? -14.181 11.550 9.024 1.00 97.44 85 SER A CA 1
ATOM 590 C C . SER A 1 85 ? -14.691 10.139 9.323 1.00 97.44 85 SER A C 1
ATOM 592 O O . SER A 1 85 ? -15.760 9.998 9.920 1.00 97.44 85 SER A O 1
ATOM 594 N N . THR A 1 86 ? -13.933 9.105 8.956 1.00 96.69 86 THR A N 1
ATOM 595 C CA . THR A 1 86 ? -14.380 7.705 9.028 1.00 96.69 86 THR A CA 1
ATOM 596 C C . THR A 1 86 ? -14.077 7.038 10.366 1.00 96.69 86 THR A C 1
ATOM 598 O O . THR A 1 86 ? -14.897 6.250 10.832 1.00 96.69 86 THR A O 1
ATOM 601 N N . LYS A 1 87 ? -12.947 7.377 11.009 1.00 97.69 87 LYS A N 1
ATOM 602 C CA . LYS A 1 87 ? -12.485 6.808 12.294 1.00 97.69 87 LYS A CA 1
ATOM 603 C C . LYS A 1 87 ? -12.596 5.272 12.343 1.00 97.69 87 LYS A C 1
ATOM 605 O O . LYS A 1 87 ? -13.308 4.746 13.201 1.00 97.69 87 LYS A O 1
ATOM 610 N N . PRO A 1 88 ? -11.929 4.556 11.422 1.00 98.00 88 PRO A N 1
ATOM 611 C CA . PRO A 1 88 ? -12.102 3.120 11.287 1.00 98.00 88 PRO A CA 1
ATOM 612 C C . PRO A 1 88 ? -11.500 2.364 12.480 1.00 98.00 88 PRO A C 1
ATOM 614 O O . PRO A 1 88 ? -10.511 2.798 13.070 1.00 98.00 88 PRO A O 1
ATOM 617 N N . ASP A 1 89 ? -12.047 1.193 12.802 1.00 98.19 89 ASP A N 1
ATOM 618 C CA . ASP A 1 89 ? -11.467 0.287 13.799 1.00 98.19 89 ASP A CA 1
ATOM 619 C C . ASP A 1 89 ? -10.168 -0.345 13.281 1.00 98.19 89 ASP A C 1
ATOM 621 O O . ASP A 1 89 ? -9.215 -0.554 14.038 1.00 98.19 89 ASP A O 1
ATOM 625 N N . VAL A 1 90 ? -10.127 -0.657 11.982 1.00 98.44 90 VAL A N 1
ATOM 626 C CA . VAL A 1 90 ? -8.966 -1.237 11.303 1.00 98.44 90 VAL A CA 1
ATOM 627 C C . VAL A 1 90 ? -8.779 -0.652 9.904 1.00 98.44 90 VAL A C 1
ATOM 629 O O . VAL A 1 90 ? -9.737 -0.433 9.165 1.00 98.44 90 VAL A O 1
ATOM 632 N N . VAL A 1 91 ? -7.520 -0.427 9.540 1.00 98.81 91 VAL A N 1
ATOM 633 C CA . VAL A 1 91 ? -7.079 0.089 8.245 1.00 98.81 91 VAL A CA 1
ATOM 634 C C . VAL A 1 91 ? -6.193 -0.955 7.570 1.00 98.81 91 VAL A C 1
ATOM 636 O O . VAL A 1 91 ? -5.201 -1.384 8.157 1.00 98.81 91 VAL A O 1
ATOM 639 N N . LEU A 1 92 ? -6.507 -1.333 6.333 1.00 98.75 92 LEU A N 1
ATOM 640 C CA . LEU A 1 92 ? -5.578 -2.009 5.429 1.00 98.75 92 LEU A CA 1
ATOM 641 C C . LEU A 1 92 ? -4.904 -0.952 4.552 1.00 98.75 92 LEU A C 1
ATOM 643 O O . LEU A 1 92 ? -5.572 -0.290 3.760 1.00 98.75 92 LEU A O 1
ATOM 647 N N . PHE A 1 93 ? -3.593 -0.788 4.701 1.00 98.81 93 PHE A N 1
ATOM 648 C CA . PHE A 1 93 ? -2.809 0.183 3.940 1.00 98.81 93 PHE A CA 1
ATOM 649 C C . PHE A 1 93 ? -1.996 -0.523 2.853 1.00 98.81 93 PHE A C 1
ATOM 651 O O . PHE A 1 93 ? -1.153 -1.357 3.179 1.00 98.81 93 PHE A O 1
ATOM 658 N N . LEU A 1 94 ? -2.234 -0.193 1.580 1.00 98.56 94 LEU A N 1
ATOM 659 C CA . LEU A 1 94 ? -1.537 -0.781 0.432 1.00 98.56 94 LEU A CA 1
ATOM 660 C C . LEU A 1 94 ? -1.001 0.311 -0.505 1.00 98.56 94 LEU A C 1
ATOM 662 O O . LEU A 1 94 ? -1.751 1.101 -1.060 1.00 98.56 94 LEU A O 1
ATOM 666 N N . THR A 1 95 ? 0.310 0.335 -0.704 1.00 98.06 95 THR A N 1
ATOM 667 C CA . THR A 1 95 ? 1.001 1.165 -1.704 1.00 98.06 95 THR A CA 1
ATOM 668 C C . THR A 1 95 ? 2.221 0.389 -2.192 1.00 98.06 95 THR A C 1
ATOM 670 O O . THR A 1 95 ? 2.515 -0.689 -1.671 1.00 98.06 95 THR A O 1
ATOM 673 N N . GLY A 1 96 ? 2.941 0.927 -3.170 1.00 96.94 96 GLY A N 1
ATOM 674 C CA . GLY A 1 96 ? 4.242 0.410 -3.597 1.00 96.94 96 GLY A CA 1
ATOM 675 C C . GLY A 1 96 ? 4.467 0.549 -5.089 1.00 96.94 96 GLY A C 1
ATOM 676 O O . GLY A 1 96 ? 5.576 0.871 -5.519 1.00 96.94 96 GLY A O 1
ATOM 677 N N . ARG A 1 97 ? 3.391 0.430 -5.883 1.00 96.25 97 ARG A N 1
ATOM 678 C CA . ARG A 1 97 ? 3.450 0.495 -7.351 1.00 96.25 97 ARG A CA 1
ATOM 679 C C . ARG A 1 97 ? 4.213 1.726 -7.835 1.00 96.25 97 ARG A C 1
ATOM 681 O O . ARG A 1 97 ? 5.003 1.619 -8.768 1.00 96.25 97 ARG A O 1
ATOM 688 N N . TRP A 1 98 ? 3.983 2.878 -7.204 1.00 97.75 98 TRP A N 1
ATOM 689 C CA . TRP A 1 98 ? 4.584 4.162 -7.579 1.00 97.75 98 TRP A CA 1
ATOM 690 C C . TRP A 1 98 ? 5.892 4.485 -6.849 1.00 97.75 98 TRP A C 1
ATOM 692 O O . TRP A 1 98 ? 6.595 5.415 -7.254 1.00 97.75 98 TRP A O 1
ATOM 702 N N . GLU A 1 99 ? 6.234 3.751 -5.790 1.00 98.00 99 GLU A N 1
ATOM 703 C CA . GLU A 1 99 ? 7.548 3.813 -5.141 1.00 98.00 99 GLU A CA 1
ATOM 704 C C . GLU A 1 99 ? 8.595 3.026 -5.938 1.00 98.00 99 GLU A C 1
ATOM 706 O O . GLU A 1 99 ? 9.747 3.449 -6.016 1.00 98.00 99 GLU A O 1
ATOM 711 N N . GLU A 1 100 ? 8.181 1.929 -6.578 1.00 97.62 100 GLU A N 1
ATOM 712 C CA . GLU A 1 100 ? 9.014 1.080 -7.437 1.00 97.62 100 GLU A CA 1
ATOM 713 C C . GLU A 1 100 ? 9.431 1.775 -8.747 1.00 97.62 100 GLU A C 1
ATOM 715 O O . GLU A 1 100 ? 10.443 1.407 -9.353 1.00 97.62 100 GLU A O 1
ATOM 720 N N . VAL A 1 101 ? 8.695 2.805 -9.178 1.00 97.81 101 VAL A N 1
ATOM 721 C CA . VAL A 1 101 ? 9.014 3.610 -10.367 1.00 97.81 101 VAL A CA 1
ATOM 722 C C . VAL A 1 101 ? 10.179 4.555 -10.076 1.00 97.81 101 VAL A C 1
ATOM 724 O O . VAL A 1 101 ? 10.248 5.197 -9.030 1.00 97.81 101 VAL A O 1
ATOM 727 N N . THR A 1 102 ? 11.107 4.665 -11.030 1.00 98.00 102 THR A N 1
ATOM 728 C CA . THR A 1 102 ? 12.211 5.629 -10.936 1.00 98.00 102 THR A CA 1
ATOM 729 C C . THR A 1 102 ? 11.645 7.053 -10.937 1.00 98.00 102 THR A C 1
ATOM 731 O O . THR A 1 102 ? 10.792 7.382 -11.764 1.00 98.00 102 THR A O 1
ATOM 734 N N . ARG A 1 103 ? 12.154 7.921 -10.063 1.00 97.38 103 ARG A N 1
ATOM 735 C CA . ARG A 1 103 ? 11.750 9.329 -9.969 1.00 97.38 103 ARG A CA 1
ATOM 736 C C . ARG A 1 103 ? 12.887 10.259 -10.331 1.00 97.38 103 ARG A C 1
ATOM 738 O O . ARG A 1 103 ? 14.026 10.004 -9.975 1.00 97.38 103 ARG A O 1
ATOM 745 N N . ASP A 1 104 ? 12.562 11.364 -10.978 1.00 97.62 104 ASP A N 1
ATOM 746 C CA . ASP A 1 104 ? 13.416 12.538 -11.053 1.00 97.62 104 ASP A CA 1
ATOM 747 C C . ASP A 1 104 ? 12.998 13.524 -9.954 1.00 97.62 104 ASP A C 1
ATOM 749 O O . ASP A 1 104 ? 11.931 14.150 -10.022 1.00 97.62 104 ASP A O 1
ATOM 753 N N . LEU A 1 105 ? 13.846 13.647 -8.933 1.00 95.62 105 LEU A N 1
ATOM 754 C CA . LEU A 1 105 ? 13.724 14.639 -7.874 1.00 95.62 105 LEU A CA 1
ATOM 755 C C . LEU A 1 105 ? 14.715 15.776 -8.142 1.00 95.62 105 LEU A C 1
ATOM 757 O O . LEU A 1 105 ? 15.899 15.679 -7.819 1.00 95.62 105 LEU A O 1
ATOM 761 N N . ASN A 1 106 ? 14.214 16.874 -8.711 1.00 92.88 106 ASN A N 1
ATOM 762 C CA . ASN A 1 106 ? 14.978 18.101 -8.970 1.00 92.88 106 ASN A CA 1
ATOM 763 C C . ASN A 1 106 ? 16.249 17.882 -9.820 1.00 92.88 106 ASN A C 1
ATOM 765 O O . ASN A 1 106 ? 17.313 18.420 -9.514 1.00 92.88 106 ASN A O 1
ATOM 769 N N . GLY A 1 107 ? 16.146 17.089 -10.887 1.00 94.81 107 GLY A N 1
ATOM 770 C CA . GLY A 1 107 ? 17.239 16.742 -11.798 1.00 94.81 107 GLY A CA 1
ATOM 771 C C . GLY A 1 107 ? 18.051 15.519 -11.365 1.00 94.81 107 GLY A C 1
ATOM 772 O O . GLY A 1 107 ? 19.048 15.195 -12.010 1.00 94.81 107 GLY A O 1
ATOM 773 N N . THR A 1 108 ? 17.663 14.848 -10.275 1.00 96.88 108 THR A N 1
ATOM 774 C CA . THR A 1 108 ? 18.337 13.644 -9.773 1.00 96.88 108 THR A CA 1
ATOM 775 C C . THR A 1 108 ? 17.434 12.433 -9.931 1.00 96.88 108 THR A C 1
ATOM 777 O O . THR A 1 108 ? 16.397 12.332 -9.276 1.00 96.88 108 THR A O 1
ATOM 780 N N . LEU A 1 109 ? 17.861 11.485 -10.768 1.00 98.00 109 LEU A N 1
ATOM 781 C CA . LEU A 1 109 ? 17.183 10.202 -10.906 1.00 98.00 109 LEU A CA 1
ATOM 782 C C . LEU A 1 109 ? 17.455 9.319 -9.691 1.00 98.00 109 LEU A C 1
ATOM 784 O O . LEU A 1 109 ? 18.603 8.975 -9.407 1.00 98.00 109 LEU A O 1
ATOM 788 N N . VAL A 1 110 ? 16.382 8.923 -9.020 1.00 98.12 110 VAL A N 1
ATOM 789 C CA . VAL A 1 110 ? 16.396 8.087 -7.829 1.00 98.12 110 VAL A CA 1
ATOM 790 C C . VAL A 1 110 ? 15.438 6.908 -7.947 1.00 98.12 110 VAL A C 1
ATOM 792 O O . VAL A 1 110 ? 14.433 6.962 -8.659 1.00 98.12 110 VAL A O 1
ATOM 795 N N . ASN A 1 111 ? 15.763 5.813 -7.271 1.00 98.25 111 ASN A N 1
ATOM 796 C CA . ASN A 1 111 ? 14.944 4.607 -7.215 1.00 98.25 111 ASN A CA 1
ATOM 797 C C . ASN A 1 111 ? 15.265 3.787 -5.961 1.00 98.25 111 ASN A C 1
ATOM 799 O O . ASN A 1 111 ? 16.238 4.060 -5.258 1.00 98.25 111 ASN A O 1
ATOM 803 N N . LEU A 1 112 ? 14.424 2.790 -5.681 1.00 98.56 112 LEU A N 1
ATOM 804 C CA . LEU A 1 112 ? 14.625 1.893 -4.546 1.00 98.56 112 LEU A CA 1
ATOM 805 C C . LEU A 1 112 ? 15.953 1.137 -4.657 1.00 98.56 112 LEU A C 1
ATOM 807 O O . LEU A 1 112 ? 16.343 0.696 -5.743 1.00 98.56 112 LEU A O 1
ATOM 811 N N . GLY A 1 113 ? 16.621 0.988 -3.516 1.00 98.44 113 GLY A N 1
ATOM 812 C CA . GLY A 1 113 ? 17.981 0.472 -3.373 1.00 98.44 113 GLY A CA 1
ATOM 813 C C . GLY A 1 113 ? 19.035 1.580 -3.299 1.00 98.44 113 GLY A C 1
ATOM 814 O O . GLY A 1 113 ? 20.207 1.300 -3.036 1.00 98.44 113 GLY A O 1
ATOM 815 N N . GLN A 1 114 ? 18.646 2.838 -3.530 1.00 98.44 114 GLN A N 1
ATOM 816 C CA . GLN A 1 114 ? 19.495 3.995 -3.275 1.00 98.44 114 GLN A CA 1
ATOM 817 C C . GLN A 1 114 ? 19.183 4.572 -1.888 1.00 98.44 114 GLN A C 1
ATOM 819 O O . GLN A 1 114 ? 18.046 4.986 -1.655 1.00 98.44 114 GLN A O 1
ATOM 824 N N . PRO A 1 115 ? 20.181 4.723 -0.993 1.00 97.88 115 PRO A N 1
ATOM 825 C CA . PRO A 1 115 ? 19.933 5.110 0.397 1.00 97.88 115 PRO A CA 1
ATOM 826 C C . PRO A 1 115 ? 19.125 6.400 0.584 1.00 97.88 115 PRO A C 1
ATOM 828 O O . PRO A 1 115 ? 18.304 6.491 1.490 1.00 97.88 115 PRO A O 1
ATOM 831 N N . SER A 1 116 ? 19.334 7.415 -0.261 1.00 96.31 116 SER A N 1
ATOM 832 C CA . SER A 1 116 ? 18.589 8.678 -0.173 1.00 96.31 116 SER A CA 1
ATOM 833 C C . SER A 1 116 ? 17.102 8.512 -0.478 1.00 96.31 116 SER A C 1
ATOM 835 O O . SER A 1 116 ? 16.277 9.186 0.134 1.00 96.31 116 SER A O 1
ATOM 837 N N . TYR A 1 117 ? 16.759 7.627 -1.412 1.00 98.50 117 TYR A N 1
ATOM 838 C CA . TYR A 1 117 ? 15.377 7.367 -1.788 1.00 98.50 117 TYR A CA 1
ATOM 839 C C . TYR A 1 117 ? 14.708 6.388 -0.834 1.00 98.50 117 TYR A C 1
ATOM 841 O O . TYR A 1 117 ? 13.576 6.629 -0.430 1.00 98.50 117 TYR A O 1
ATOM 849 N N . ASP A 1 118 ? 15.428 5.355 -0.401 1.00 98.81 118 ASP A N 1
ATOM 850 C CA . ASP A 1 118 ? 14.940 4.401 0.593 1.00 98.81 118 ASP A CA 1
ATOM 851 C C . ASP A 1 118 ? 14.554 5.121 1.895 1.00 98.81 118 ASP A C 1
ATOM 853 O O . ASP A 1 118 ? 13.449 4.931 2.397 1.00 98.81 118 ASP A O 1
ATOM 857 N N . ASN A 1 119 ? 15.395 6.048 2.373 1.00 98.56 119 ASN A N 1
ATOM 858 C CA . ASN A 1 119 ? 15.096 6.872 3.550 1.00 98.56 119 ASN A CA 1
ATOM 859 C C . ASN A 1 119 ? 13.860 7.768 3.353 1.00 98.56 119 ASN A C 1
ATOM 861 O O . ASN A 1 119 ? 13.075 7.955 4.284 1.00 98.56 119 ASN A O 1
ATOM 865 N N . LEU A 1 120 ? 13.687 8.344 2.158 1.00 98.38 120 LEU A N 1
ATOM 866 C CA . LEU A 1 120 ? 12.517 9.164 1.833 1.00 98.38 120 LEU A CA 1
ATOM 867 C C . LEU A 1 120 ? 11.238 8.319 1.842 1.00 98.38 120 LEU A C 1
ATOM 869 O O . LEU A 1 120 ? 10.252 8.701 2.470 1.00 98.38 120 LEU A O 1
ATOM 873 N N . VAL A 1 121 ? 11.262 7.163 1.174 1.00 98.81 121 VAL A N 1
ATOM 874 C CA . VAL A 1 121 ? 10.124 6.238 1.122 1.00 98.81 121 VAL A CA 1
ATOM 875 C C . VAL A 1 121 ? 9.784 5.727 2.518 1.00 98.81 121 VAL A C 1
ATOM 877 O O . VAL A 1 121 ? 8.620 5.774 2.905 1.00 98.81 121 VAL A O 1
ATOM 880 N N . GLU A 1 122 ? 10.772 5.303 3.309 1.00 98.88 122 GLU A N 1
ATOM 881 C CA . GLU A 1 122 ? 10.538 4.840 4.679 1.00 98.88 122 GLU A CA 1
ATOM 882 C C . GLU A 1 122 ? 9.918 5.939 5.550 1.00 98.88 122 GLU A C 1
ATOM 884 O O . GLU A 1 122 ? 8.918 5.695 6.224 1.00 98.88 122 GLU A O 1
ATOM 889 N N . SER A 1 123 ? 10.457 7.163 5.504 1.00 98.81 123 SER A N 1
ATOM 890 C CA . SER A 1 123 ? 9.920 8.303 6.257 1.00 98.81 123 SER A CA 1
ATOM 891 C C . SER A 1 123 ? 8.454 8.569 5.912 1.00 98.81 123 SER A C 1
ATOM 893 O O . SER A 1 123 ? 7.629 8.749 6.812 1.00 98.81 123 SER A O 1
ATOM 895 N N . ASN A 1 124 ? 8.107 8.536 4.626 1.00 98.88 124 ASN A N 1
ATOM 896 C CA . ASN A 1 124 ? 6.743 8.800 4.177 1.00 98.88 124 ASN A CA 1
ATOM 897 C C . ASN A 1 124 ? 5.794 7.630 4.488 1.00 98.88 124 ASN A C 1
ATOM 899 O O . ASN A 1 124 ? 4.637 7.857 4.838 1.00 98.88 124 ASN A O 1
ATOM 903 N N . LEU A 1 125 ? 6.273 6.380 4.454 1.00 98.94 125 LEU A N 1
ATOM 904 C CA . LEU A 1 125 ? 5.517 5.221 4.946 1.00 98.94 125 LEU A CA 1
ATOM 905 C C . LEU A 1 125 ? 5.232 5.346 6.448 1.00 98.94 125 LEU A C 1
ATOM 907 O O . LEU A 1 125 ? 4.111 5.091 6.886 1.00 98.94 125 LEU A O 1
ATOM 911 N N . GLN A 1 126 ? 6.216 5.774 7.244 1.00 98.94 126 GLN A N 1
ATOM 912 C CA . GLN A 1 126 ? 6.011 6.022 8.670 1.00 98.94 126 GLN A CA 1
ATOM 913 C C . GLN A 1 126 ? 4.997 7.152 8.906 1.00 98.94 126 GLN A C 1
ATOM 915 O O . GLN A 1 126 ? 4.153 7.033 9.792 1.00 98.94 126 GLN A O 1
ATOM 920 N N . GLU A 1 127 ? 5.060 8.244 8.139 1.00 98.88 127 GLU A N 1
ATOM 921 C CA . GLU A 1 127 ? 4.070 9.327 8.193 1.00 98.88 127 GLU A CA 1
ATOM 922 C C . GLU A 1 127 ? 2.662 8.819 7.867 1.00 98.88 127 GLU A C 1
ATOM 924 O O . GLU A 1 127 ? 1.749 9.025 8.669 1.00 98.88 127 GLU A O 1
ATOM 929 N N . ALA A 1 128 ? 2.499 8.079 6.767 1.00 98.88 128 ALA A N 1
ATOM 930 C CA . ALA A 1 128 ? 1.225 7.475 6.394 1.00 98.88 128 ALA A CA 1
ATOM 931 C C . ALA A 1 128 ? 0.672 6.597 7.525 1.00 98.88 128 ALA A C 1
ATOM 933 O O . ALA A 1 128 ? -0.458 6.795 7.962 1.00 98.88 128 ALA A O 1
ATOM 934 N N . ILE A 1 129 ? 1.477 5.684 8.077 1.00 98.94 129 ILE A N 1
ATOM 935 C CA . ILE A 1 129 ? 1.044 4.799 9.169 1.00 98.94 129 ILE A CA 1
ATOM 936 C C . ILE A 1 129 ? 0.641 5.607 10.415 1.00 98.94 129 ILE A C 1
ATOM 938 O O . ILE A 1 129 ? -0.373 5.291 11.037 1.00 98.94 129 ILE A O 1
ATOM 942 N N . ARG A 1 130 ? 1.380 6.666 10.779 1.00 98.88 130 ARG A N 1
ATOM 943 C CA . ARG A 1 130 ? 1.029 7.532 11.922 1.00 98.88 130 ARG A CA 1
ATOM 944 C C . ARG A 1 130 ? -0.295 8.266 11.704 1.00 98.88 130 ARG A C 1
ATOM 946 O O . ARG A 1 130 ? -1.101 8.316 12.632 1.00 98.88 130 ARG A O 1
ATOM 953 N N . ILE A 1 131 ? -0.533 8.802 10.505 1.00 98.88 131 ILE A N 1
ATOM 954 C CA . ILE A 1 131 ? -1.805 9.446 10.138 1.00 98.88 131 ILE A CA 1
ATOM 955 C C . ILE A 1 131 ? -2.949 8.438 10.262 1.00 98.88 131 ILE A C 1
ATOM 957 O O . ILE A 1 131 ? -3.938 8.703 10.948 1.00 98.88 131 ILE A O 1
ATOM 961 N N . LEU A 1 132 ? -2.780 7.252 9.673 1.00 98.88 132 LEU A N 1
ATOM 962 C CA . LEU A 1 132 ? -3.779 6.184 9.668 1.00 98.88 132 LEU A CA 1
ATOM 963 C C . LEU A 1 132 ? -4.086 5.646 11.072 1.00 98.88 132 LEU A C 1
ATOM 965 O O . LEU A 1 132 ? -5.228 5.307 11.367 1.00 98.88 132 LEU A O 1
ATOM 969 N N . ALA A 1 133 ? -3.103 5.638 11.972 1.00 98.56 133 ALA A N 1
ATOM 970 C CA . ALA A 1 133 ? -3.280 5.236 13.366 1.00 98.56 133 ALA A CA 1
ATOM 971 C C . ALA A 1 133 ? -3.799 6.365 14.282 1.00 98.56 133 ALA A C 1
ATOM 973 O O . ALA A 1 133 ? -4.137 6.109 15.439 1.00 98.56 133 ALA A O 1
ATOM 974 N N . SER A 1 134 ? -3.873 7.615 13.807 1.00 98.44 134 SER A N 1
ATOM 975 C CA . SER A 1 134 ? -4.007 8.813 14.660 1.00 98.44 134 SER A CA 1
ATOM 976 C C . SER A 1 134 ? -5.287 8.886 15.503 1.00 98.44 134 SER A C 1
ATOM 978 O O . SER A 1 134 ? -5.334 9.628 16.487 1.00 98.44 134 SER A O 1
ATOM 980 N N . LYS A 1 135 ? -6.323 8.112 15.154 1.00 97.75 135 LYS A N 1
ATOM 981 C CA . LYS A 1 135 ? -7.591 8.006 15.904 1.00 97.75 135 LYS A CA 1
ATOM 982 C C . LYS A 1 135 ? -7.769 6.676 16.637 1.00 97.75 135 LYS A C 1
ATOM 984 O O . LYS A 1 135 ? -8.870 6.382 17.089 1.00 97.75 135 LYS A O 1
ATOM 989 N N . GLY A 1 136 ? -6.695 5.901 16.784 1.00 96.94 136 GLY A N 1
ATOM 990 C CA . GLY A 1 136 ? -6.695 4.622 17.499 1.00 96.94 136 GLY A CA 1
ATOM 991 C C . GLY A 1 136 ? -7.010 3.406 16.629 1.00 96.94 136 GLY A C 1
ATOM 992 O O . GLY A 1 136 ? -7.194 2.318 17.173 1.00 96.94 136 GLY A O 1
ATOM 993 N N . ALA A 1 137 ? -7.055 3.573 15.305 1.00 98.25 137 ALA A N 1
ATOM 994 C CA . ALA A 1 137 ? -7.253 2.465 14.382 1.00 98.25 137 ALA A CA 1
ATOM 995 C C . ALA A 1 137 ? -6.105 1.450 14.481 1.00 98.25 137 ALA A C 1
ATOM 997 O O . ALA A 1 137 ? -4.936 1.811 14.643 1.00 98.25 137 ALA A O 1
ATOM 998 N N . THR A 1 138 ? -6.438 0.172 14.322 1.00 98.75 138 THR A N 1
ATOM 999 C CA . THR A 1 138 ? -5.441 -0.867 14.051 1.00 98.75 138 THR A CA 1
ATOM 1000 C C . THR A 1 138 ? -4.968 -0.722 12.609 1.00 98.75 138 THR A C 1
ATOM 1002 O O . THR A 1 138 ? -5.780 -0.844 11.699 1.00 98.75 138 THR A O 1
ATOM 1005 N N . VAL A 1 139 ? -3.680 -0.490 12.363 1.00 98.88 139 VAL A N 1
ATOM 1006 C CA . VAL A 1 139 ? -3.162 -0.349 10.989 1.00 98.88 139 VAL A CA 1
ATOM 1007 C C . VAL A 1 139 ? -2.449 -1.626 10.571 1.00 98.88 139 VAL A C 1
ATOM 1009 O O . VAL A 1 139 ? -1.496 -2.056 11.213 1.00 98.88 139 VAL A O 1
ATOM 1012 N N . VAL A 1 140 ? -2.882 -2.225 9.469 1.00 98.81 140 VAL A N 1
ATOM 1013 C CA . VAL A 1 140 ? -2.230 -3.373 8.840 1.00 98.81 140 VAL A CA 1
ATOM 1014 C C . VAL A 1 140 ? -1.660 -2.911 7.502 1.00 98.81 140 VAL A C 1
ATOM 1016 O O . VAL A 1 140 ? -2.388 -2.758 6.522 1.00 98.81 140 VAL A O 1
ATOM 1019 N N . ALA A 1 141 ? -0.352 -2.672 7.463 1.00 98.88 141 ALA A N 1
ATOM 1020 C CA . ALA A 1 141 ? 0.358 -2.376 6.229 1.00 98.88 141 ALA A CA 1
ATOM 1021 C C . ALA A 1 141 ? 0.552 -3.669 5.424 1.00 98.88 141 ALA A C 1
ATOM 1023 O O . ALA A 1 141 ? 1.069 -4.673 5.926 1.00 98.88 141 ALA A O 1
ATOM 1024 N N . LEU A 1 142 ? 0.110 -3.646 4.175 1.00 98.62 142 LEU A N 1
ATOM 1025 C CA . LEU A 1 142 ? 0.220 -4.747 3.233 1.00 98.62 142 LEU A CA 1
ATOM 1026 C C . LEU A 1 142 ? 1.539 -4.621 2.464 1.00 98.62 142 LEU A C 1
ATOM 1028 O O . LEU A 1 142 ? 1.914 -3.531 2.038 1.00 98.62 142 LEU A O 1
ATOM 1032 N N . THR A 1 143 ? 2.249 -5.732 2.276 1.00 98.25 143 THR A N 1
ATOM 1033 C CA . THR A 1 143 ? 3.403 -5.764 1.364 1.00 98.25 143 THR A CA 1
ATOM 1034 C C . THR A 1 143 ? 2.949 -5.583 -0.087 1.00 98.25 143 THR A C 1
ATOM 1036 O O . THR A 1 143 ? 1.926 -6.138 -0.481 1.00 98.25 143 THR A O 1
ATOM 1039 N N . SER A 1 144 ? 3.701 -4.823 -0.889 1.00 97.25 144 SER A N 1
ATOM 1040 C CA . SER A 1 144 ? 3.448 -4.682 -2.329 1.00 97.25 144 SER A CA 1
ATOM 1041 C C . SER A 1 144 ? 3.644 -6.037 -3.011 1.00 97.25 144 SER A C 1
ATOM 1043 O O . SER A 1 144 ? 4.576 -6.766 -2.647 1.00 97.25 144 SER A O 1
ATOM 1045 N N . PRO A 1 145 ? 2.779 -6.418 -3.961 1.00 96.38 145 PRO A N 1
ATOM 1046 C CA . PRO A 1 145 ? 2.972 -7.615 -4.761 1.00 96.38 145 PRO A CA 1
ATOM 1047 C C . PRO A 1 145 ? 3.849 -7.350 -5.996 1.00 96.38 145 PRO A C 1
ATOM 1049 O O . PRO A 1 145 ? 3.975 -6.210 -6.433 1.00 96.38 145 PRO A O 1
ATOM 1052 N N . ALA A 1 146 ? 4.397 -8.399 -6.624 1.00 96.12 146 ALA A N 1
ATOM 1053 C CA . ALA A 1 146 ? 5.109 -8.201 -7.889 1.00 96.12 146 ALA A CA 1
ATOM 1054 C C . ALA A 1 146 ? 4.149 -7.794 -9.012 1.00 96.12 146 ALA A C 1
ATOM 1056 O O . ALA A 1 146 ? 3.036 -8.323 -9.121 1.00 96.12 146 ALA A O 1
ATOM 1057 N N . ASN A 1 147 ? 4.650 -6.923 -9.886 1.00 96.00 147 ASN A N 1
ATOM 1058 C CA . ASN A 1 147 ? 3.995 -6.460 -11.102 1.00 96.00 147 ASN A CA 1
ATOM 1059 C C . ASN A 1 147 ? 4.703 -7.025 -12.345 1.00 96.00 147 ASN A C 1
ATOM 1061 O O . ASN A 1 147 ? 5.870 -7.417 -12.290 1.00 96.00 147 ASN A O 1
ATOM 1065 N N . PHE A 1 148 ? 3.997 -7.083 -13.473 1.00 95.88 148 PHE A N 1
ATOM 1066 C CA . PHE A 1 148 ? 4.588 -7.407 -14.773 1.00 95.88 148 PHE A CA 1
ATOM 1067 C C . PHE A 1 148 ? 3.915 -6.606 -15.880 1.00 95.88 148 PHE A C 1
ATOM 1069 O O . PHE A 1 148 ? 2.873 -6.977 -16.413 1.00 95.88 148 PHE A O 1
ATOM 1076 N N . THR A 1 149 ? 4.550 -5.516 -16.281 1.00 95.62 149 THR A N 1
ATOM 1077 C CA . THR A 1 149 ? 3.978 -4.559 -17.230 1.00 95.62 149 THR A CA 1
ATOM 1078 C C . THR A 1 149 ? 4.516 -4.711 -18.654 1.00 95.62 149 THR A C 1
ATOM 1080 O O . THR A 1 149 ? 4.300 -3.844 -19.511 1.00 95.62 149 THR A O 1
ATOM 1083 N N . GLY A 1 150 ? 5.198 -5.830 -18.912 1.00 93.56 150 GLY A N 1
ATOM 1084 C CA . GLY A 1 150 ? 5.796 -6.197 -20.189 1.00 93.56 150 GLY A CA 1
ATOM 1085 C C . GLY A 1 150 ? 7.319 -6.305 -20.134 1.00 93.56 150 GLY A C 1
ATOM 1086 O O . GLY A 1 150 ? 7.957 -6.075 -19.108 1.00 93.56 150 GLY A O 1
ATOM 1087 N N . LEU A 1 151 ? 7.904 -6.679 -21.272 1.00 92.69 151 LEU A N 1
ATOM 1088 C CA . LEU A 1 151 ? 9.354 -6.736 -21.431 1.00 92.69 151 LEU A CA 1
ATOM 1089 C C . LEU A 1 151 ? 9.903 -5.380 -21.873 1.00 92.69 151 LEU A C 1
ATOM 1091 O O . LEU A 1 151 ? 9.289 -4.683 -22.686 1.00 92.69 151 LEU A O 1
ATOM 1095 N N . SER A 1 152 ? 11.084 -5.040 -21.366 1.00 90.44 152 SER A N 1
ATOM 1096 C CA . SER A 1 152 ? 11.825 -3.867 -21.811 1.00 90.44 152 SER A CA 1
ATOM 1097 C C . SER A 1 152 ? 12.340 -4.046 -23.243 1.00 90.44 152 SER A C 1
ATOM 1099 O O . SER A 1 152 ? 12.507 -5.165 -23.739 1.00 90.44 152 SER A O 1
ATOM 1101 N N . SER A 1 153 ? 12.666 -2.931 -23.901 1.00 84.31 153 SER A N 1
ATOM 1102 C CA . SER A 1 153 ? 13.256 -2.936 -25.252 1.00 84.31 153 SER A CA 1
ATOM 1103 C C . SER A 1 153 ? 14.591 -3.691 -25.352 1.00 84.31 153 SER A C 1
ATOM 1105 O O . SER A 1 153 ? 14.978 -4.115 -26.439 1.00 84.31 153 SER A O 1
ATOM 1107 N N . THR A 1 154 ? 15.281 -3.892 -24.226 1.00 83.19 154 THR A N 1
ATOM 1108 C CA . THR A 1 154 ? 16.566 -4.600 -24.135 1.00 83.19 154 THR A CA 1
ATOM 1109 C C . THR A 1 154 ? 16.432 -6.044 -23.639 1.00 83.19 154 THR A C 1
ATOM 1111 O O . THR A 1 154 ? 17.442 -6.715 -23.441 1.00 83.19 154 THR A O 1
ATOM 1114 N N . GLY A 1 155 ? 15.205 -6.539 -23.441 1.00 84.00 155 GLY A N 1
ATOM 1115 C CA . GLY A 1 155 ? 14.929 -7.819 -22.783 1.00 84.00 155 GLY A CA 1
ATOM 1116 C C . GLY A 1 155 ? 14.857 -7.698 -21.254 1.00 84.00 155 GLY A C 1
ATOM 1117 O O . GLY A 1 155 ? 15.327 -6.723 -20.669 1.00 84.00 155 GLY A O 1
ATOM 1118 N N . GLY A 1 156 ? 14.229 -8.680 -20.600 1.00 87.56 156 GLY A N 1
ATOM 1119 C CA . GLY A 1 156 ? 13.921 -8.628 -19.162 1.00 87.56 156 GLY A CA 1
ATOM 1120 C C . GLY A 1 156 ? 12.715 -7.741 -18.825 1.00 87.56 156 GLY A C 1
ATOM 1121 O O . GLY A 1 156 ? 12.148 -7.097 -19.709 1.00 87.56 156 GLY A O 1
ATOM 1122 N N . THR A 1 157 ? 12.298 -7.738 -17.558 1.00 92.62 157 THR A N 1
ATOM 1123 C CA . THR A 1 157 ? 11.222 -6.865 -17.063 1.00 92.62 157 THR A CA 1
ATOM 1124 C C . THR A 1 157 ? 11.682 -5.410 -16.984 1.00 92.62 157 THR A C 1
ATOM 1126 O O . THR A 1 157 ? 12.880 -5.114 -17.010 1.00 92.62 157 THR A O 1
ATOM 1129 N N . TRP A 1 158 ? 10.731 -4.481 -16.912 1.00 95.94 158 TRP A N 1
ATOM 1130 C CA . TRP A 1 158 ? 11.052 -3.085 -16.631 1.00 95.94 158 TRP A CA 1
ATOM 1131 C C . TRP A 1 158 ? 11.673 -2.933 -15.232 1.00 95.94 158 TRP A C 1
ATOM 1133 O O . TRP A 1 158 ? 11.367 -3.732 -14.346 1.00 95.94 158 TRP A O 1
ATOM 1143 N N . PRO A 1 159 ? 12.542 -1.930 -14.997 1.00 95.62 159 PRO A N 1
ATOM 1144 C CA . PRO A 1 159 ? 13.171 -1.738 -13.690 1.00 95.62 159 PRO A CA 1
ATOM 1145 C C . PRO A 1 159 ? 12.172 -1.651 -12.528 1.00 95.62 159 PRO A C 1
ATOM 1147 O O . PRO A 1 159 ? 12.433 -2.194 -11.455 1.00 95.62 159 PRO A O 1
ATOM 1150 N N . GLU A 1 160 ? 11.029 -1.004 -12.746 1.00 96.00 160 GLU A N 1
ATOM 1151 C CA . GLU A 1 160 ? 9.917 -0.891 -11.797 1.00 96.00 160 GLU A CA 1
ATOM 1152 C C . GLU A 1 160 ? 9.154 -2.197 -11.541 1.00 96.00 160 GLU A C 1
ATOM 1154 O O . GLU A 1 160 ? 8.405 -2.257 -10.583 1.00 96.00 160 GLU A O 1
ATOM 1159 N N . ASP A 1 161 ? 9.382 -3.240 -12.337 1.00 96.19 161 ASP A N 1
ATOM 1160 C CA . ASP A 1 161 ? 8.811 -4.581 -12.152 1.00 96.19 161 ASP A CA 1
ATOM 1161 C C . ASP A 1 161 ? 9.871 -5.575 -11.634 1.00 96.19 161 ASP A C 1
ATOM 1163 O O . ASP A 1 161 ? 9.715 -6.795 -11.721 1.00 96.19 161 ASP A O 1
ATOM 1167 N N . SER A 1 162 ? 11.026 -5.080 -11.176 1.00 94.00 162 SER A N 1
ATOM 1168 C CA . SER A 1 162 ? 12.115 -5.943 -10.714 1.00 94.00 162 SER A CA 1
ATOM 1169 C C . SER A 1 162 ? 11.881 -6.441 -9.289 1.00 94.00 162 SER A C 1
ATOM 1171 O O . SER A 1 162 ? 11.517 -5.678 -8.393 1.00 94.00 162 SER A O 1
ATOM 1173 N N . THR A 1 163 ? 12.202 -7.715 -9.048 1.00 93.88 163 THR A N 1
ATOM 1174 C CA . THR A 1 163 ? 12.159 -8.307 -7.701 1.00 93.88 163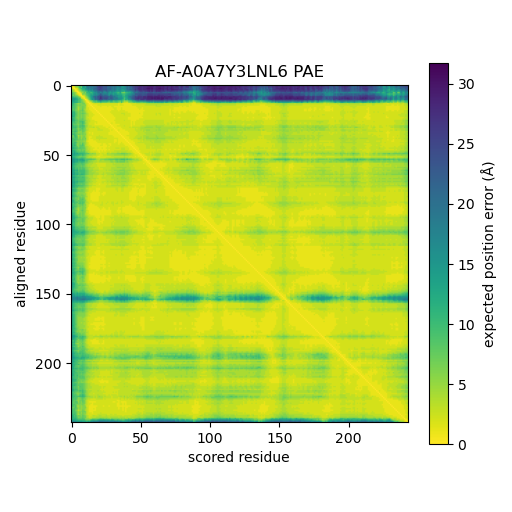 THR A CA 1
ATOM 1175 C C . THR A 1 163 ? 13.064 -7.560 -6.722 1.00 93.88 163 THR A C 1
ATOM 1177 O O . THR A 1 163 ? 12.702 -7.376 -5.572 1.00 93.88 163 THR A O 1
ATOM 1180 N N . ALA A 1 164 ? 14.199 -7.030 -7.189 1.00 95.50 164 ALA A N 1
ATOM 1181 C CA . ALA A 1 164 ? 15.111 -6.257 -6.350 1.00 95.50 164 ALA A CA 1
ATOM 1182 C C . ALA A 1 164 ? 14.456 -4.992 -5.763 1.00 95.50 164 ALA A C 1
ATOM 1184 O O . ALA A 1 164 ? 14.636 -4.706 -4.581 1.00 95.50 164 ALA A O 1
ATOM 1185 N N . ARG A 1 165 ? 13.684 -4.234 -6.558 1.00 97.06 165 ARG A N 1
ATOM 1186 C CA . ARG A 1 165 ? 12.965 -3.055 -6.044 1.00 97.06 165 ARG A CA 1
ATOM 1187 C C . ARG A 1 165 ? 11.805 -3.452 -5.143 1.00 97.06 165 ARG A C 1
ATOM 1189 O O . ARG A 1 165 ? 11.616 -2.821 -4.107 1.00 97.06 165 ARG A O 1
ATOM 1196 N N . LEU A 1 166 ? 11.088 -4.513 -5.507 1.00 96.81 166 LEU A N 1
ATOM 1197 C CA . LEU A 1 166 ? 10.009 -5.068 -4.697 1.00 96.81 166 LEU A CA 1
ATOM 1198 C C . LEU A 1 166 ? 10.499 -5.475 -3.299 1.00 96.81 166 LEU A C 1
ATOM 1200 O O . LEU A 1 166 ? 9.886 -5.108 -2.298 1.00 96.81 166 LEU A O 1
ATOM 1204 N N . ASP A 1 167 ? 11.624 -6.187 -3.223 1.00 97.19 167 ASP A N 1
ATOM 1205 C CA . ASP A 1 167 ? 12.227 -6.646 -1.970 1.00 97.19 167 ASP A CA 1
ATOM 1206 C C . ASP A 1 167 ? 12.626 -5.468 -1.079 1.00 97.19 167 ASP A C 1
ATOM 1208 O O . ASP A 1 167 ? 12.345 -5.472 0.125 1.00 97.19 167 ASP A O 1
ATOM 1212 N N . VAL A 1 168 ? 13.232 -4.430 -1.670 1.00 98.56 168 VAL A N 1
ATOM 1213 C CA . VAL A 1 168 ? 13.559 -3.195 -0.949 1.00 98.56 168 VAL A CA 1
ATOM 1214 C C . VAL A 1 168 ? 12.285 -2.541 -0.428 1.00 98.56 168 VAL A C 1
ATOM 1216 O O . VAL A 1 168 ? 12.185 -2.326 0.778 1.00 98.56 168 VAL A O 1
ATOM 1219 N N . PHE A 1 169 ? 11.285 -2.290 -1.279 1.00 98.69 169 PHE A N 1
ATOM 1220 C CA . PHE A 1 169 ? 10.030 -1.661 -0.859 1.00 98.69 169 PHE A CA 1
ATOM 1221 C C . PHE A 1 169 ? 9.381 -2.414 0.310 1.00 98.69 169 PHE A C 1
ATOM 1223 O O . PHE A 1 169 ? 9.044 -1.842 1.347 1.00 98.69 169 PHE A O 1
ATOM 1230 N N . ASN A 1 170 ? 9.268 -3.732 0.173 1.00 98.50 170 ASN A N 1
ATOM 1231 C CA . ASN A 1 170 ? 8.675 -4.600 1.176 1.00 98.50 170 ASN A CA 1
ATOM 1232 C C . ASN A 1 170 ? 9.481 -4.609 2.485 1.00 98.50 170 ASN A C 1
ATOM 1234 O O . ASN A 1 170 ? 8.892 -4.672 3.572 1.00 98.50 170 ASN A O 1
ATOM 1238 N N . SER A 1 171 ? 10.808 -4.503 2.422 1.00 98.75 171 SER A N 1
ATOM 1239 C CA . SER A 1 171 ? 11.645 -4.286 3.605 1.00 98.75 171 SER A CA 1
ATOM 1240 C C . SER A 1 171 ? 11.329 -2.948 4.284 1.00 98.75 171 SER A C 1
ATOM 1242 O O . SER A 1 171 ? 11.134 -2.924 5.500 1.00 98.75 171 SER A O 1
ATOM 1244 N N . LEU A 1 172 ? 11.177 -1.860 3.522 1.00 98.94 172 LEU A N 1
ATOM 1245 C CA . LEU A 1 172 ? 10.845 -0.533 4.060 1.00 98.94 172 LEU A CA 1
ATOM 1246 C C . LEU A 1 172 ? 9.460 -0.494 4.719 1.00 98.94 172 LEU A C 1
ATOM 1248 O O . LEU A 1 172 ? 9.316 0.106 5.779 1.00 98.94 172 LEU A O 1
ATOM 1252 N N . VAL A 1 173 ? 8.457 -1.198 4.179 1.00 98.88 173 VAL A N 1
ATOM 1253 C CA . VAL A 1 173 ? 7.144 -1.353 4.841 1.00 98.88 173 VAL A CA 1
ATOM 1254 C C . VAL A 1 173 ? 7.298 -1.992 6.224 1.00 98.88 173 VAL A C 1
ATOM 1256 O O . VAL A 1 173 ? 6.725 -1.514 7.206 1.00 98.88 173 VAL A O 1
ATOM 1259 N N . ARG A 1 174 ? 8.104 -3.057 6.328 1.00 98.88 174 ARG A N 1
ATOM 1260 C CA . ARG A 1 174 ? 8.366 -3.736 7.609 1.00 98.88 174 ARG A CA 1
ATOM 1261 C C . ARG A 1 174 ? 9.108 -2.835 8.590 1.00 98.88 174 ARG A C 1
ATOM 1263 O O . ARG A 1 174 ? 8.754 -2.813 9.768 1.00 98.88 174 ARG A O 1
ATOM 1270 N N . GLN A 1 175 ? 10.100 -2.090 8.109 1.00 98.88 175 GLN A N 1
ATOM 1271 C CA . GLN A 1 175 ? 10.856 -1.133 8.918 1.00 98.88 175 GLN A CA 1
ATOM 1272 C C . GLN A 1 175 ? 9.955 -0.003 9.421 1.00 98.88 175 GLN A C 1
ATOM 1274 O O . GLN A 1 175 ? 9.928 0.256 10.621 1.00 98.88 175 GLN A O 1
ATOM 1279 N N . ALA A 1 176 ? 9.125 0.582 8.555 1.00 98.88 176 ALA A N 1
ATOM 1280 C CA . ALA A 1 176 ? 8.202 1.647 8.924 1.00 98.88 176 ALA A CA 1
ATOM 1281 C C . ALA A 1 176 ? 7.208 1.207 10.012 1.00 98.88 176 ALA A C 1
ATOM 1283 O O . ALA A 1 176 ? 7.053 1.906 11.014 1.00 98.88 176 ALA A O 1
ATOM 1284 N N . VAL A 1 177 ? 6.594 0.023 9.876 1.00 98.81 177 VAL A N 1
ATOM 1285 C CA . VAL A 1 177 ? 5.723 -0.547 10.922 1.00 98.81 177 VAL A CA 1
ATOM 1286 C C . VAL A 1 177 ? 6.497 -0.784 12.221 1.00 98.81 177 VAL A C 1
ATOM 1288 O O . VAL A 1 177 ? 6.027 -0.400 13.290 1.00 98.81 177 VAL A O 1
ATOM 1291 N N . SER A 1 178 ? 7.697 -1.371 12.147 1.00 98.62 178 SER A N 1
ATOM 1292 C CA . SER A 1 178 ? 8.532 -1.609 13.332 1.00 98.62 178 SER A CA 1
ATOM 1293 C C . SER A 1 178 ? 8.911 -0.312 14.052 1.00 98.62 178 SER A C 1
ATOM 1295 O O . SER A 1 178 ? 8.959 -0.294 15.280 1.00 98.62 178 SER A O 1
ATOM 1297 N N . THR A 1 179 ? 9.187 0.758 13.305 1.00 98.69 179 THR A N 1
ATOM 1298 C CA . THR A 1 179 ? 9.563 2.070 13.841 1.00 98.69 179 THR A CA 1
ATOM 1299 C C . THR A 1 179 ? 8.372 2.793 14.465 1.00 98.69 179 THR A C 1
ATOM 1301 O O . THR A 1 179 ? 8.523 3.431 15.505 1.00 98.69 179 THR A O 1
ATOM 1304 N N . VAL A 1 180 ? 7.181 2.711 13.859 1.00 98.62 180 VAL A N 1
ATOM 1305 C CA . VAL A 1 180 ? 5.974 3.344 14.415 1.00 98.62 180 VAL A CA 1
ATOM 1306 C C . VAL A 1 180 ? 5.465 2.592 15.649 1.00 98.62 180 VAL A C 1
ATOM 1308 O O . VAL A 1 180 ? 5.123 3.228 16.647 1.00 98.62 180 VAL A O 1
ATOM 1311 N N . GLY A 1 181 ? 5.448 1.256 15.618 1.00 97.31 181 GLY A N 1
ATOM 1312 C CA . GLY A 1 181 ? 5.019 0.421 16.741 1.00 97.31 181 GLY A CA 1
ATOM 1313 C C . GLY A 1 181 ? 3.532 0.566 17.096 1.00 97.31 181 GLY A C 1
ATOM 1314 O O . GLY A 1 181 ? 2.709 0.975 16.277 1.00 97.31 181 GLY A O 1
ATOM 1315 N N . GLY A 1 182 ? 3.162 0.198 18.325 1.00 96.06 182 GLY A N 1
ATOM 1316 C CA . GLY A 1 182 ? 1.773 0.254 18.799 1.00 96.06 182 GLY A CA 1
ATOM 1317 C C . GLY A 1 182 ? 0.855 -0.767 18.114 1.00 96.06 182 GLY A C 1
ATOM 1318 O O . GLY A 1 182 ? 1.243 -1.913 17.896 1.00 96.06 182 GLY A O 1
ATOM 1319 N N . ASN A 1 183 ? -0.366 -0.351 17.766 1.00 96.31 183 ASN A N 1
ATOM 1320 C CA . ASN A 1 183 ? -1.357 -1.179 17.062 1.00 96.31 183 ASN A CA 1
ATOM 1321 C C . ASN A 1 183 ? -1.131 -1.183 15.541 1.00 96.31 183 ASN A C 1
ATOM 1323 O O . ASN A 1 183 ? -2.068 -1.017 14.759 1.00 96.31 183 ASN A O 1
ATOM 1327 N N . THR A 1 184 ? 0.124 -1.338 15.122 1.00 98.62 184 THR A N 1
ATOM 1328 C CA . THR A 1 184 ? 0.510 -1.394 13.711 1.00 98.62 184 THR A CA 1
ATOM 1329 C C . THR A 1 184 ? 1.138 -2.748 13.396 1.00 98.62 184 THR A C 1
ATOM 1331 O O . THR A 1 184 ? 1.878 -3.322 14.198 1.00 98.62 184 THR A O 1
ATOM 1334 N N . TYR A 1 185 ? 0.805 -3.304 12.235 1.00 98.75 185 TYR A N 1
ATOM 1335 C CA . TYR A 1 185 ? 1.217 -4.641 11.829 1.00 98.75 185 TYR A CA 1
ATOM 1336 C C . TYR A 1 185 ? 1.549 -4.696 10.345 1.00 98.75 185 TYR A C 1
ATOM 1338 O O . TYR A 1 185 ? 1.071 -3.887 9.557 1.00 98.75 185 TYR A O 1
ATOM 1346 N N . VAL A 1 186 ? 2.333 -5.704 9.967 1.00 98.69 186 VAL A N 1
ATOM 1347 C CA . VAL A 1 186 ? 2.542 -6.084 8.569 1.00 98.69 186 VAL A CA 1
ATOM 1348 C C . VAL A 1 186 ? 1.736 -7.344 8.281 1.00 98.69 186 VAL A C 1
ATOM 1350 O O . VAL A 1 186 ?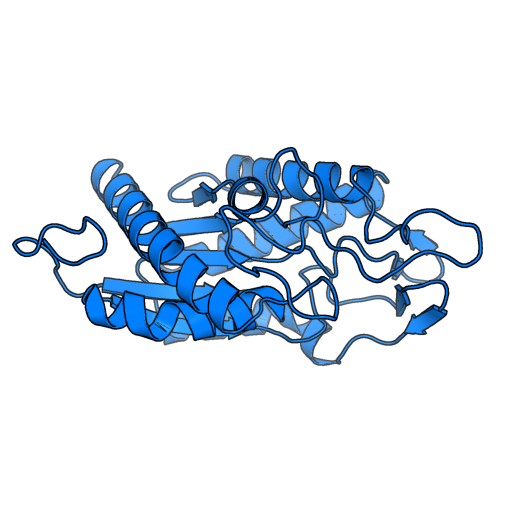 1.781 -8.294 9.071 1.00 98.69 186 VAL A O 1
ATOM 1353 N N . TYR A 1 187 ? 1.055 -7.373 7.139 1.00 98.19 187 TYR A N 1
ATOM 1354 C CA . TYR A 1 187 ? 0.551 -8.601 6.529 1.00 98.19 187 TYR A CA 1
ATOM 1355 C C . TYR A 1 187 ? 1.296 -8.860 5.218 1.00 98.19 187 TYR A C 1
ATOM 1357 O O . TYR A 1 187 ? 1.442 -7.953 4.396 1.00 98.19 187 TYR A O 1
ATOM 1365 N N . ASN A 1 188 ? 1.779 -10.093 5.023 1.00 95.69 188 ASN A N 1
ATOM 1366 C CA . ASN A 1 188 ? 2.525 -10.467 3.821 1.00 95.69 188 ASN A CA 1
ATOM 1367 C C . ASN A 1 188 ? 1.585 -10.692 2.626 1.00 95.69 188 ASN A C 1
ATOM 1369 O O . ASN A 1 188 ? 1.424 -11.805 2.135 1.00 95.69 188 ASN A O 1
ATOM 1373 N N . TYR A 1 189 ? 0.940 -9.618 2.183 1.00 95.69 189 TYR A N 1
ATOM 1374 C CA . TYR A 1 189 ? 0.024 -9.612 1.053 1.00 95.69 189 TYR A CA 1
ATOM 1375 C C . TYR A 1 189 ? 0.683 -10.078 -0.250 1.00 95.69 189 TYR A C 1
ATOM 1377 O O . TYR A 1 189 ? 0.061 -10.816 -1.010 1.00 95.69 189 TYR A O 1
ATOM 1385 N N . SER A 1 190 ? 1.954 -9.724 -0.470 1.00 94.06 190 SER A N 1
ATOM 1386 C CA . SER A 1 190 ? 2.739 -10.185 -1.619 1.00 94.06 190 SER A CA 1
ATOM 1387 C C . SER A 1 190 ? 2.655 -11.701 -1.795 1.00 94.06 190 SER A C 1
ATOM 1389 O O . SER A 1 190 ? 2.288 -12.159 -2.870 1.00 94.06 190 SER A O 1
ATOM 1391 N N . GLU A 1 191 ? 2.877 -12.483 -0.736 1.00 91.44 191 GLU A N 1
ATOM 1392 C CA . GLU A 1 191 ? 2.894 -13.953 -0.796 1.00 91.44 191 GLU A CA 1
ATOM 1393 C C . GLU A 1 191 ? 1.546 -14.558 -1.222 1.00 91.44 191 GLU A C 1
ATOM 1395 O O . GLU A 1 191 ? 1.514 -15.601 -1.876 1.00 91.44 191 GLU A O 1
ATOM 1400 N N . LEU A 1 192 ? 0.430 -13.882 -0.922 1.00 91.12 192 LEU A N 1
ATOM 1401 C CA . LEU A 1 192 ? -0.909 -14.329 -1.311 1.00 91.12 192 LEU A CA 1
ATOM 1402 C C . LEU A 1 192 ? -1.118 -14.278 -2.833 1.00 91.12 192 LEU A C 1
ATOM 1404 O O . LEU A 1 192 ? -1.780 -15.148 -3.395 1.00 91.12 192 LEU A O 1
ATOM 1408 N N . VAL A 1 193 ? -0.570 -13.262 -3.504 1.00 91.00 193 VAL A N 1
ATOM 1409 C CA . VAL A 1 193 ? -0.820 -12.985 -4.936 1.00 91.00 193 VAL A CA 1
ATOM 1410 C C . VAL A 1 193 ? 0.423 -13.117 -5.823 1.00 91.00 193 VAL A C 1
ATOM 1412 O O . VAL A 1 193 ? 0.326 -13.023 -7.045 1.00 91.00 193 VAL A O 1
ATOM 1415 N N . THR A 1 194 ? 1.580 -13.355 -5.209 1.00 90.69 194 THR A N 1
ATOM 1416 C CA . THR A 1 194 ? 2.915 -13.421 -5.817 1.00 90.69 194 THR A CA 1
ATOM 1417 C C . THR A 1 194 ? 3.671 -14.628 -5.242 1.00 90.69 194 THR A C 1
ATOM 1419 O O . THR A 1 194 ? 4.633 -14.474 -4.487 1.00 90.69 194 THR A O 1
ATOM 1422 N N . PRO A 1 195 ? 3.218 -15.865 -5.514 1.00 88.62 195 PRO A N 1
ATOM 1423 C CA . PRO A 1 195 ? 3.819 -17.049 -4.911 1.00 88.62 195 PRO A CA 1
ATOM 1424 C C . PRO A 1 195 ? 5.295 -17.189 -5.314 1.00 88.62 195 PRO A C 1
ATOM 1426 O O . PRO A 1 195 ? 5.632 -17.139 -6.498 1.00 88.62 195 PRO A O 1
ATOM 1429 N N . ASN A 1 196 ? 6.162 -17.430 -4.326 1.00 84.81 196 ASN A N 1
ATOM 1430 C CA . ASN A 1 196 ? 7.627 -17.486 -4.473 1.00 84.81 196 ASN A CA 1
ATOM 1431 C C . ASN A 1 196 ? 8.266 -16.166 -4.943 1.00 84.81 196 ASN A C 1
ATOM 1433 O O . ASN A 1 196 ? 9.280 -16.198 -5.640 1.00 84.81 196 ASN A O 1
ATOM 1437 N N . ASP A 1 197 ? 7.650 -15.026 -4.618 1.00 81.88 197 ASP A N 1
ATOM 1438 C CA . ASP A 1 197 ? 8.119 -13.687 -5.001 1.00 81.88 197 ASP A CA 1
ATOM 1439 C C . ASP A 1 197 ? 8.257 -13.509 -6.527 1.00 81.88 197 ASP A C 1
ATOM 1441 O O . ASP A 1 197 ? 9.043 -12.703 -7.024 1.00 81.88 197 ASP A O 1
ATOM 1445 N N . GLN A 1 198 ? 7.475 -14.278 -7.294 1.00 87.25 198 GLN A N 1
ATOM 1446 C CA . GLN A 1 198 ? 7.367 -14.177 -8.746 1.00 87.25 198 GLN A CA 1
ATOM 1447 C C . GLN A 1 198 ? 5.963 -13.746 -9.154 1.00 87.25 198 GLN A C 1
ATOM 1449 O O . GLN A 1 198 ? 4.958 -14.267 -8.658 1.00 87.25 198 GLN A O 1
ATOM 1454 N N . PHE A 1 199 ? 5.893 -12.820 -10.111 1.00 94.50 199 PHE A N 1
ATOM 1455 C CA . PHE A 1 199 ? 4.628 -12.441 -10.724 1.00 94.50 199 PHE A CA 1
ATOM 1456 C C . PHE A 1 199 ? 3.914 -13.677 -11.288 1.00 94.50 199 PHE A C 1
ATOM 1458 O O . PHE A 1 199 ? 4.517 -14.509 -11.971 1.00 94.50 199 PHE A O 1
ATOM 1465 N N . SER A 1 200 ? 2.605 -13.763 -11.053 1.00 94.12 200 SER A N 1
ATOM 1466 C CA . SER A 1 200 ? 1.761 -14.791 -11.645 1.00 94.12 200 SER A CA 1
ATOM 1467 C C . SER A 1 200 ? 0.437 -14.214 -12.123 1.00 94.12 200 SER A C 1
ATOM 1469 O O . SER A 1 200 ? -0.238 -13.485 -11.399 1.00 94.12 200 SER A O 1
ATOM 1471 N N . TRP A 1 201 ? 0.016 -14.620 -13.322 1.00 95.38 201 TRP A N 1
ATOM 1472 C CA . TRP A 1 201 ? -1.328 -14.332 -13.828 1.00 95.38 201 TRP A CA 1
ATOM 1473 C C . TRP A 1 201 ? -2.414 -15.049 -13.021 1.00 95.38 201 TRP A C 1
ATOM 1475 O O . TRP A 1 201 ? -3.551 -14.581 -12.950 1.00 95.38 201 TRP A O 1
ATOM 1485 N N . SER A 1 202 ? -2.070 -16.184 -12.404 1.00 95.00 202 SER A N 1
ATOM 1486 C CA . SER A 1 202 ? -3.012 -17.029 -11.678 1.00 95.00 202 SER A CA 1
ATOM 1487 C C . SER A 1 202 ? -2.440 -17.617 -10.395 1.00 95.00 202 SER A C 1
ATOM 1489 O O . SER A 1 202 ? -1.300 -18.078 -10.374 1.00 95.00 202 SER A O 1
ATOM 1491 N N . VAL A 1 203 ? -3.255 -17.708 -9.350 1.00 93.31 203 VAL A N 1
ATOM 1492 C CA . VAL A 1 203 ? -2.890 -18.349 -8.079 1.00 93.31 203 VAL A CA 1
ATOM 1493 C C . VAL A 1 203 ? -3.961 -19.371 -7.728 1.00 93.31 203 VAL A C 1
ATOM 1495 O O . VAL A 1 203 ? -5.150 -19.072 -7.786 1.00 93.31 203 VAL A O 1
ATOM 1498 N N . GLY A 1 204 ? -3.559 -20.609 -7.427 1.00 88.69 204 GLY A N 1
ATOM 1499 C CA . GLY A 1 204 ? -4.501 -21.666 -7.036 1.00 88.69 204 GLY A CA 1
ATOM 1500 C C . GLY A 1 204 ? -5.622 -21.933 -8.054 1.00 88.69 204 GLY A C 1
ATOM 1501 O O . GLY A 1 204 ? -6.733 -22.271 -7.659 1.00 88.69 204 GLY A O 1
ATOM 1502 N N . GLY A 1 205 ? -5.362 -21.741 -9.354 1.00 92.00 205 GLY A N 1
ATOM 1503 C CA . GLY A 1 205 ? -6.358 -21.895 -10.426 1.00 92.00 205 GLY A CA 1
ATOM 1504 C C . GLY A 1 205 ? -7.278 -20.686 -10.649 1.00 92.00 205 GLY A C 1
ATOM 1505 O O . GLY A 1 205 ? -8.120 -20.725 -11.542 1.00 92.00 205 GLY A O 1
ATOM 1506 N N . VAL A 1 206 ? -7.113 -19.602 -9.886 1.00 94.06 206 VAL A N 1
ATOM 1507 C CA . VAL A 1 206 ? -7.836 -18.336 -10.070 1.00 94.06 206 VAL A CA 1
ATOM 1508 C C . VAL A 1 206 ? -7.014 -17.409 -10.955 1.00 94.06 206 VAL A C 1
ATOM 1510 O O . VAL A 1 206 ? -5.837 -17.209 -10.681 1.00 94.06 206 VAL A O 1
ATOM 1513 N N . SER A 1 207 ? -7.615 -16.813 -11.989 1.00 95.62 207 SER A N 1
ATOM 1514 C CA . SER A 1 207 ? -6.976 -15.745 -12.775 1.00 95.62 207 SER A CA 1
ATOM 1515 C C . SER A 1 207 ? -6.941 -14.463 -11.943 1.00 95.62 207 SER A C 1
ATOM 1517 O O . SER A 1 207 ? -7.923 -13.728 -11.906 1.00 95.62 207 SER A O 1
ATOM 1519 N N . VAL A 1 208 ? -5.846 -14.217 -11.229 1.00 94.44 208 VAL A N 1
ATOM 1520 C CA . VAL A 1 208 ? -5.757 -13.140 -10.235 1.00 94.44 208 VAL A CA 1
ATOM 1521 C C . VAL A 1 208 ? -5.516 -11.783 -10.895 1.00 94.44 208 VAL A C 1
ATOM 1523 O O . VAL A 1 208 ? -6.174 -10.816 -10.529 1.00 94.44 208 VAL A O 1
ATOM 1526 N N . ARG A 1 209 ? -4.624 -11.701 -11.887 1.00 95.50 209 ARG A N 1
ATOM 1527 C CA . ARG A 1 209 ? -4.199 -10.426 -12.491 1.00 95.50 209 ARG A CA 1
ATOM 1528 C C . ARG A 1 209 ? -5.078 -9.994 -13.662 1.00 95.50 209 ARG A C 1
ATOM 1530 O O . ARG A 1 209 ? -5.561 -10.826 -14.433 1.00 95.50 209 ARG A O 1
ATOM 1537 N N . SER A 1 210 ? -5.241 -8.683 -13.803 1.00 95.50 210 SER A N 1
ATOM 1538 C CA . SER A 1 210 ? -5.748 -8.022 -15.005 1.00 95.50 210 SER A CA 1
ATOM 1539 C C . SER A 1 210 ? -4.665 -7.989 -16.093 1.00 95.50 210 SER A C 1
ATOM 1541 O O . SER A 1 210 ? -3.493 -8.203 -15.800 1.00 95.50 210 SER A O 1
ATOM 1543 N N . ALA A 1 211 ? -5.036 -7.695 -17.344 1.00 96.00 211 ALA A N 1
ATOM 1544 C CA . ALA A 1 211 ? -4.117 -7.688 -18.489 1.00 96.00 211 ALA A CA 1
ATOM 1545 C C . ALA A 1 211 ? -2.971 -6.659 -18.396 1.00 96.00 211 ALA A C 1
ATOM 1547 O O . ALA A 1 211 ? -1.990 -6.789 -19.125 1.00 96.00 211 ALA A O 1
ATOM 1548 N N . ASP A 1 212 ? -3.079 -5.650 -17.528 1.00 95.94 212 ASP A N 1
ATOM 1549 C CA . ASP A 1 212 ? -2.009 -4.671 -17.304 1.00 95.94 212 ASP A CA 1
ATOM 1550 C C . ASP A 1 212 ? -0.869 -5.185 -16.410 1.00 95.94 212 ASP A C 1
ATOM 1552 O O . ASP A 1 212 ? 0.171 -4.532 -16.313 1.00 95.94 212 ASP A O 1
ATOM 1556 N N . GLY A 1 213 ? -1.070 -6.346 -15.774 1.00 96.38 213 GLY A N 1
ATOM 1557 C CA . GLY A 1 213 ? -0.117 -6.979 -14.871 1.00 96.38 213 GLY A CA 1
ATOM 1558 C C . GLY A 1 213 ? 0.150 -6.203 -13.580 1.00 96.38 213 GLY A C 1
ATOM 1559 O O . GLY A 1 213 ? 1.167 -6.453 -12.938 1.00 96.38 213 GLY A O 1
ATOM 1560 N N . ILE A 1 214 ? -0.753 -5.296 -13.198 1.00 96.81 214 ILE A N 1
ATOM 1561 C CA . ILE A 1 214 ? -0.724 -4.539 -11.938 1.00 96.81 214 ILE A CA 1
ATOM 1562 C C . ILE A 1 214 ? -2.002 -4.843 -11.147 1.00 96.81 214 ILE A C 1
ATOM 1564 O O . ILE A 1 214 ? -1.952 -5.415 -10.054 1.00 96.81 214 ILE A O 1
ATOM 1568 N N . HIS A 1 215 ? -3.155 -4.510 -11.730 1.00 97.38 215 HIS A N 1
ATOM 1569 C CA . HIS A 1 215 ? -4.464 -4.603 -11.084 1.00 97.38 215 HIS A CA 1
ATOM 1570 C C . HIS A 1 215 ? -5.016 -6.032 -11.110 1.00 97.38 215 HIS A C 1
ATOM 1572 O O . HIS A 1 215 ? -4.450 -6.943 -11.735 1.00 97.38 215 HIS A O 1
ATOM 1578 N N . TYR A 1 216 ? -6.131 -6.248 -10.422 1.00 95.62 216 TYR A N 1
ATOM 1579 C CA . TYR A 1 216 ? -6.773 -7.547 -10.310 1.00 95.62 216 TYR A CA 1
ATOM 1580 C C . TYR A 1 216 ? -7.847 -7.741 -11.378 1.00 95.62 216 TYR A C 1
ATOM 1582 O O . TYR A 1 216 ? -8.448 -6.810 -11.911 1.00 95.62 216 TYR A O 1
ATOM 1590 N N . SER A 1 217 ? -8.064 -8.998 -11.756 1.00 95.06 217 SER A N 1
ATOM 1591 C CA . SER A 1 217 ? -9.260 -9.354 -12.515 1.00 95.06 217 SER A CA 1
ATOM 1592 C C . SER A 1 217 ? -10.467 -9.352 -11.575 1.00 95.06 217 SER A C 1
ATOM 1594 O O . SER A 1 217 ? -10.310 -9.587 -10.382 1.00 95.06 217 SER A O 1
ATOM 1596 N N . VAL A 1 218 ? -11.683 -9.237 -12.112 1.00 92.00 218 VAL A N 1
ATOM 1597 C CA . VAL A 1 218 ? -12.923 -9.346 -11.313 1.00 92.00 218 VAL A CA 1
ATOM 1598 C C . VAL A 1 218 ? -12.967 -10.633 -10.470 1.00 92.00 218 VAL A C 1
ATOM 1600 O O . VAL A 1 218 ? -13.431 -10.634 -9.333 1.00 92.00 218 VAL A O 1
ATOM 1603 N N . VAL A 1 219 ? -12.474 -11.754 -11.011 1.00 93.56 219 VAL A N 1
ATOM 1604 C CA . VAL A 1 219 ? -12.455 -13.037 -10.284 1.00 93.56 219 VAL A CA 1
ATOM 1605 C C . VAL A 1 219 ? -11.330 -13.066 -9.243 1.00 93.56 219 VAL A C 1
ATOM 1607 O O . VAL A 1 219 ? -11.507 -13.640 -8.170 1.00 93.56 219 VAL A O 1
ATOM 1610 N N . GLY A 1 220 ? -10.188 -12.445 -9.547 1.00 92.88 220 GLY A N 1
ATOM 1611 C CA . GLY A 1 220 ? -9.064 -12.287 -8.624 1.00 92.88 220 GLY A CA 1
ATOM 1612 C C . GLY A 1 220 ? -9.419 -11.421 -7.421 1.00 92.88 220 GLY A C 1
ATOM 1613 O O . GLY A 1 220 ? -9.180 -11.820 -6.285 1.00 92.88 220 GLY A O 1
ATOM 1614 N N . GLY A 1 221 ? -10.073 -10.296 -7.678 1.00 90.69 221 GLY A N 1
ATOM 1615 C CA . GLY A 1 221 ? -10.623 -9.390 -6.685 1.00 90.69 221 GLY A CA 1
ATOM 1616 C C . GLY A 1 221 ? -11.586 -10.067 -5.717 1.00 90.69 221 GLY A C 1
ATOM 1617 O O . GLY A 1 221 ? -11.350 -10.123 -4.509 1.00 90.69 221 GLY A O 1
ATOM 1618 N N . ALA A 1 222 ? -12.627 -10.711 -6.252 1.00 88.56 222 ALA A N 1
ATOM 1619 C CA . ALA A 1 222 ? -13.583 -11.468 -5.441 1.00 88.56 222 ALA A CA 1
ATOM 1620 C C . ALA A 1 222 ? -12.927 -12.608 -4.634 1.00 88.56 222 ALA A C 1
ATOM 1622 O O . ALA A 1 222 ? -13.429 -13.010 -3.583 1.00 88.56 222 ALA A O 1
ATOM 1623 N N . TRP A 1 223 ? -11.818 -13.171 -5.122 1.00 91.00 223 TRP A N 1
ATOM 1624 C CA . TRP A 1 223 ? -11.034 -14.148 -4.372 1.00 91.00 223 TRP A CA 1
ATOM 1625 C C . TRP A 1 223 ? -10.247 -13.493 -3.228 1.00 91.00 223 TRP A C 1
ATOM 1627 O O . TRP A 1 223 ? -10.247 -14.037 -2.126 1.00 91.00 223 TRP A O 1
ATOM 1637 N N . LEU A 1 224 ? -9.646 -12.319 -3.448 1.00 89.38 224 LEU A N 1
ATOM 1638 C CA . LEU A 1 224 ? -8.916 -11.544 -2.439 1.00 89.38 224 LEU A CA 1
ATOM 1639 C C . LEU A 1 224 ? -9.790 -11.086 -1.269 1.00 89.38 224 LEU A C 1
ATOM 1641 O O . LEU A 1 224 ? -9.360 -11.193 -0.117 1.00 89.38 224 LEU A O 1
ATOM 1645 N N . GLY A 1 225 ? -11.019 -10.632 -1.538 1.00 84.25 225 GLY A N 1
ATOM 1646 C CA . GLY A 1 225 ? -11.963 -10.192 -0.501 1.00 84.25 225 GLY A CA 1
ATOM 1647 C C . GLY A 1 225 ? -12.177 -11.232 0.601 1.00 84.25 225 GLY A C 1
ATOM 1648 O O . GLY A 1 225 ? -12.126 -10.912 1.795 1.00 84.25 225 GLY A O 1
ATOM 1649 N N . ARG A 1 226 ? -12.260 -12.509 0.211 1.00 86.31 226 ARG A N 1
ATOM 1650 C CA . ARG A 1 226 ? -12.427 -13.652 1.123 1.00 86.31 226 ARG A CA 1
ATOM 1651 C C . ARG A 1 226 ? -11.242 -13.875 2.058 1.0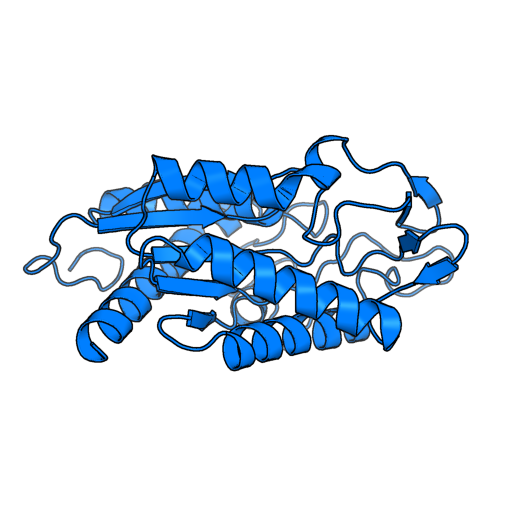0 86.31 226 ARG A C 1
ATOM 1653 O O . ARG A 1 226 ? -11.420 -14.473 3.117 1.00 86.31 226 ARG A O 1
ATOM 1660 N N . TRP A 1 227 ? -10.049 -13.417 1.687 1.00 89.75 227 TRP A N 1
ATOM 1661 C CA . TRP A 1 227 ? -8.843 -13.527 2.509 1.00 89.75 227 TRP A CA 1
ATOM 1662 C C . TRP A 1 227 ? -8.632 -12.296 3.386 1.00 89.75 227 TRP A C 1
ATOM 1664 O O . TRP A 1 227 ? -8.336 -12.426 4.575 1.00 89.75 227 TRP A O 1
ATOM 1674 N N . LEU A 1 228 ? -8.804 -11.101 2.822 1.00 93.69 228 LEU A N 1
ATOM 1675 C CA . LEU A 1 228 ? -8.421 -9.858 3.489 1.00 93.69 228 LEU A CA 1
ATOM 1676 C C . LEU A 1 228 ? -9.363 -9.456 4.626 1.00 93.69 228 LEU A C 1
ATOM 1678 O O . LEU A 1 228 ? -8.900 -8.921 5.633 1.00 93.69 228 LEU A O 1
ATOM 1682 N N . VAL A 1 229 ? -10.662 -9.750 4.531 1.00 93.12 229 VAL A N 1
ATOM 1683 C CA . VAL A 1 229 ? -11.614 -9.422 5.608 1.00 93.12 229 VAL A CA 1
ATOM 1684 C C . VAL A 1 229 ? -11.326 -10.225 6.893 1.00 93.12 229 VAL A C 1
ATOM 1686 O O . VAL A 1 229 ? -11.220 -9.607 7.958 1.00 93.12 229 VAL A O 1
ATOM 1689 N N . PRO A 1 230 ? -11.112 -11.559 6.848 1.00 92.88 230 PRO A N 1
ATOM 1690 C CA . PRO A 1 230 ? -10.627 -12.316 8.007 1.00 92.88 230 PRO A CA 1
ATOM 1691 C C . PRO A 1 230 ? -9.299 -11.808 8.571 1.00 92.88 230 PRO A C 1
ATOM 1693 O O . PRO A 1 230 ? -9.129 -11.760 9.790 1.00 92.88 230 PRO A O 1
ATOM 1696 N N . VAL A 1 231 ? -8.366 -11.413 7.698 1.00 94.00 231 VAL A N 1
ATOM 1697 C CA . VAL A 1 231 ? -7.072 -10.848 8.103 1.00 94.00 231 VAL A CA 1
ATOM 1698 C C . VAL A 1 231 ? -7.282 -9.564 8.902 1.00 94.00 231 VAL A C 1
ATOM 1700 O O . VAL A 1 231 ? -6.819 -9.490 10.042 1.00 94.00 231 VAL A O 1
ATOM 1703 N N . ALA A 1 232 ? -8.038 -8.601 8.369 1.00 95.94 232 ALA A N 1
ATOM 1704 C CA . ALA A 1 232 ? -8.342 -7.346 9.054 1.00 95.94 232 ALA A CA 1
ATOM 1705 C C . ALA A 1 232 ? -8.989 -7.592 10.426 1.00 95.94 232 ALA A C 1
ATOM 1707 O O . ALA A 1 232 ? -8.538 -7.052 11.439 1.00 95.94 232 ALA A O 1
ATOM 1708 N N . TRP A 1 233 ? -9.986 -8.480 10.479 1.00 94.81 233 TRP A N 1
ATOM 1709 C CA . TRP A 1 233 ? -10.635 -8.858 11.732 1.00 94.81 233 TRP A CA 1
ATOM 1710 C C . TRP A 1 233 ? -9.648 -9.454 12.743 1.00 94.81 233 TRP A C 1
ATOM 1712 O O . TRP A 1 233 ? -9.669 -9.085 13.917 1.00 94.81 233 TRP A O 1
ATOM 1722 N N . SER A 1 234 ? -8.756 -10.348 12.308 1.00 94.75 234 SER A N 1
ATOM 1723 C CA . SER A 1 234 ? -7.796 -11.005 13.202 1.00 94.75 234 SER A CA 1
ATOM 1724 C C . SER A 1 234 ? -6.829 -10.017 13.864 1.00 94.75 234 SER A C 1
ATOM 1726 O O . SER A 1 234 ? -6.573 -10.123 15.066 1.00 94.75 234 SER A O 1
ATOM 1728 N N . TYR A 1 235 ? -6.351 -9.012 13.123 1.00 96.75 235 TYR A N 1
ATOM 1729 C CA . TYR A 1 235 ? -5.477 -7.977 13.673 1.00 96.75 235 TYR A CA 1
ATOM 1730 C C . TYR A 1 235 ? -6.230 -7.022 14.596 1.00 96.75 235 TYR A C 1
ATOM 1732 O O . TYR A 1 235 ? -5.702 -6.678 15.652 1.00 96.75 235 TYR A O 1
ATOM 1740 N N . LEU A 1 236 ? -7.481 -6.677 14.277 1.00 95.62 236 LEU A N 1
ATOM 1741 C CA . LEU A 1 236 ? -8.323 -5.896 15.184 1.00 95.62 236 LEU A CA 1
ATOM 1742 C C . LEU A 1 236 ? -8.500 -6.604 16.538 1.00 95.62 236 LEU A C 1
ATOM 1744 O O . LEU A 1 236 ? -8.383 -5.981 17.594 1.00 95.62 236 LEU A O 1
ATOM 1748 N N . GLN A 1 237 ? -8.747 -7.918 16.531 1.00 94.00 237 GLN A N 1
ATOM 1749 C CA . GLN A 1 237 ? -8.834 -8.696 17.772 1.00 94.00 237 GLN A CA 1
ATOM 1750 C C . GLN A 1 237 ? -7.497 -8.743 18.515 1.00 94.00 237 GLN A C 1
ATOM 1752 O O . GLN A 1 237 ? -7.475 -8.618 19.738 1.00 94.00 237 GLN A O 1
ATOM 1757 N N . LYS A 1 238 ? -6.383 -8.874 17.787 1.00 93.62 238 LYS A N 1
ATOM 1758 C CA . LYS A 1 238 ? -5.038 -8.852 18.369 1.00 93.62 238 LYS A CA 1
ATOM 1759 C C . LYS A 1 238 ? -4.755 -7.536 19.101 1.00 93.62 238 LYS A C 1
ATOM 1761 O O . LYS A 1 238 ? -4.271 -7.581 20.227 1.00 93.62 238 LYS A O 1
ATOM 1766 N N . SER A 1 239 ? -5.103 -6.387 18.520 1.00 93.25 239 SER A N 1
ATOM 1767 C CA . SER A 1 239 ? -4.948 -5.086 19.187 1.00 93.25 239 SER A CA 1
ATOM 1768 C C . SER A 1 239 ? -5.821 -4.950 20.429 1.00 93.25 239 SER A C 1
ATOM 1770 O O . SER A 1 239 ? -5.345 -4.466 21.451 1.00 93.25 239 SER A O 1
ATOM 1772 N N . LYS A 1 240 ? -7.067 -5.442 20.388 1.00 89.94 240 LYS A N 1
ATOM 1773 C CA . LYS A 1 240 ? -7.971 -5.438 21.554 1.00 89.94 240 LYS A CA 1
ATOM 1774 C C . LYS A 1 240 ? -7.475 -6.298 22.719 1.00 89.94 240 LYS A C 1
ATOM 1776 O O . LYS A 1 240 ? -7.882 -6.057 23.845 1.00 89.94 240 LYS A O 1
ATOM 1781 N N . GLN A 1 241 ? -6.646 -7.307 22.455 1.00 87.12 241 GLN A N 1
ATOM 1782 C CA . GLN A 1 241 ? -6.042 -8.156 23.489 1.00 87.12 241 GLN A CA 1
ATOM 1783 C C . GLN A 1 241 ? -4.730 -7.588 24.047 1.00 87.12 241 GLN A C 1
ATOM 1785 O O . GLN A 1 241 ? -4.277 -8.040 25.096 1.00 87.12 241 GLN A O 1
ATOM 1790 N N . ALA A 1 242 ? -4.093 -6.658 23.330 1.00 81.94 242 ALA A N 1
ATOM 1791 C CA . ALA A 1 242 ? -2.808 -6.075 23.706 1.00 81.94 242 ALA A CA 1
ATOM 1792 C C . ALA A 1 242 ? -2.933 -4.798 24.560 1.00 81.94 242 ALA A C 1
ATOM 1794 O O . ALA A 1 242 ? -1.951 -4.418 25.198 1.00 81.94 242 ALA A O 1
ATOM 1795 N N . GLY A 1 243 ? -4.098 -4.138 24.538 1.00 68.44 243 GLY A N 1
ATOM 1796 C CA . GLY A 1 243 ? -4.435 -2.974 25.372 1.00 68.44 243 GLY A CA 1
ATOM 1797 C C . GLY A 1 243 ? -5.220 -3.356 26.616 1.00 68.44 243 GLY A C 1
ATOM 1798 O O . GLY A 1 243 ? -5.048 -2.650 27.633 1.00 68.44 243 GLY A O 1
#

Sequence (243 aa):
LLPNGIPQSQVNPWSLMVVGDSTALDVGIDVLGDANAANATPSVTGIVGCGVVGSGTLVEKGQSGIIPPAACSTWSETYQSEIDSTKPDVVLFLTGRWEEVTRDLNGTLVNLGQPSYDNLVESNLQEAIRILASKGATVVALTSPANFTGLSSTGGTWPEDSTARLDVFNSLVRQAVSTVGGNTYVYNYSELVTPNDQFSWSVGGVSVRSADGIHYSVVGGAWLGRWLVPVAWSYLQKSKQAG

Foldseek 3Di:
DQLQPQDPPDDDQFEEEQEFAVQSQQLQVLLCVVCVSSNYHYHYYHHYQAGLLLDAWFQDLNDTRHDGPNCRVCRLVVLLVCCVPRVGQAYEYDYQLNQLTWGDDPNDTDHQPDPVSLVSLLVSLLSSQCSNCVSPHQYEYEQAAAFAQDAHPVGDGDSSRDLRRSVRNRVSNVVSQVVNDASYYYDHNRCVQAPPSHQDCDDPNFRFDDPRRHHGDSRNSNVSSSVVSSVRVVSSVVNVVVD

pLDDT: mean 93.3, std 9.88, range [39.88, 98.94]

Solvent-accessible surface area (backbone atoms only — not comparable to full-atom values): 12736 Å² total; per-residue (Å²): 113,51,101,55,78,50,65,79,90,69,69,68,79,45,30,38,30,23,32,40,10,48,64,17,33,53,50,27,62,33,25,44,66,48,25,48,76,65,50,25,51,65,47,65,42,44,45,65,77,25,34,75,76,34,66,51,29,30,38,54,93,87,43,69,74,42,73,59,52,78,67,19,66,45,45,66,62,50,50,40,54,48,39,73,71,65,57,36,50,23,34,42,36,29,54,41,80,57,56,32,32,34,29,33,57,94,89,40,81,43,36,54,84,37,70,76,44,41,51,51,51,27,52,32,49,33,50,49,51,50,45,58,30,68,80,71,16,27,31,34,40,36,35,50,56,63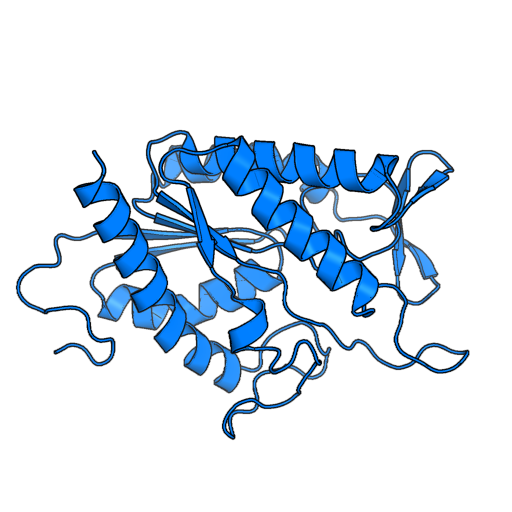,37,52,81,52,70,36,98,85,58,58,60,33,75,55,40,31,62,71,30,49,52,43,52,38,49,36,55,52,49,22,35,65,71,68,39,83,56,42,39,77,42,72,46,18,57,73,66,7,62,92,77,34,65,46,60,52,53,98,89,38,54,28,39,27,98,65,27,71,49,60,20,77,66,20,26,55,54,46,16,63,53,51,47,47,49,53,51,52,51,39,53,51,44,68,72,74,110

Secondary structure (DSSP, 8-state):
--TTS--TT----EEEEEEESHHHHHHHHHHHHHHHHTTEEEEEEE-TT--SS--SEEEETTEEEEPPPGGGGGHHHHHHHHHHHH--SEEEEE--TTTSSEEEETTEEE-TTSHHHHHHHHHHHHHHHHHHHTTSPEEEEEPPPP----B-TTSSB-GGG-HHHHHHHHHHHHHHHHHH-SSEEEE-HHHHHSGGG---SEETTEE-B-TTSSSBPHHHHHHHHHHHHHHHHHHHHHHHHH-

Radius of gyration: 17.49 Å; Cα contacts (8 Å, |Δi|>4): 513; chains: 1; bounding box: 42×40×51 Å

Nearest PDB structures (foldseek):
  8gr2-assembly1_A  TM=8.114E-01  e=7.961E-12  Campylobacter jejuni
  8tlb-assembly1_A  TM=8.320E-01  e=3.880E-11  Campylobacter jejuni
  7tlv-assembly1_A  TM=7.429E-01  e=1.541E-08  Neisseria gonorrhoeae FA 1090
  7tjb-assembly1_A  TM=7.298E-01  e=1.022E-08  Neisseria gonorrhoeae FA 1090
  7trr-assembly1_A  TM=6.969E-01  e=1.022E-08  Neisseria gonorrhoeae FA 1090

Mean predicted aligned error: 4.14 Å